Protein AF-A0A959CP28-F1 (afdb_monomer_lite)

Structure (mmCIF, N/CA/C/O backbone):
data_AF-A0A959CP28-F1
#
_entry.id   AF-A0A959CP28-F1
#
loop_
_atom_site.group_PDB
_atom_site.id
_atom_site.type_symbol
_atom_site.label_atom_id
_atom_site.label_alt_id
_atom_site.label_comp_id
_atom_site.label_asym_id
_atom_site.label_entity_id
_atom_site.label_seq_id
_atom_site.pdbx_PDB_ins_code
_atom_site.Cartn_x
_atom_site.Cartn_y
_atom_site.Cartn_z
_atom_site.occupancy
_atom_site.B_iso_or_equiv
_atom_site.auth_seq_id
_atom_site.auth_comp_id
_atom_site.auth_asym_id
_atom_site.auth_atom_id
_atom_site.pdbx_PDB_model_num
ATOM 1 N N . GLY A 1 1 ? 20.295 6.793 -8.607 1.00 75.06 1 GLY A N 1
ATOM 2 C CA . GLY A 1 1 ? 20.998 7.196 -9.847 1.00 75.06 1 GLY A CA 1
ATOM 3 C C . GLY A 1 1 ? 20.353 8.409 -10.518 1.00 75.06 1 GLY A C 1
ATOM 4 O O . GLY A 1 1 ? 19.320 8.889 -10.070 1.00 75.06 1 GLY A O 1
ATOM 5 N N . GLN A 1 2 ? 20.968 8.928 -11.586 1.00 82.19 2 GLN A N 1
ATOM 6 C CA . GLN A 1 2 ? 20.434 10.023 -12.414 1.00 82.19 2 GLN A CA 1
ATOM 7 C C . GLN A 1 2 ? 20.497 9.609 -13.886 1.00 82.19 2 GLN A C 1
ATOM 9 O O . GLN A 1 2 ? 21.514 9.071 -14.322 1.00 82.19 2 GLN A O 1
ATOM 14 N N . ALA A 1 3 ? 19.440 9.889 -14.648 1.00 78.12 3 ALA A N 1
ATOM 15 C CA . ALA A 1 3 ? 19.407 9.711 -16.094 1.00 78.12 3 ALA A CA 1
ATOM 16 C C . ALA A 1 3 ? 19.090 11.051 -16.768 1.00 78.12 3 ALA A C 1
ATOM 18 O O . ALA A 1 3 ? 18.055 11.660 -16.507 1.00 78.12 3 ALA A O 1
ATOM 19 N N . ILE A 1 4 ? 19.980 11.515 -17.645 1.00 76.12 4 ILE A N 1
ATOM 20 C CA . ILE A 1 4 ? 19.756 12.720 -18.452 1.00 76.12 4 ILE A CA 1
ATOM 21 C C . ILE A 1 4 ? 19.481 12.272 -19.880 1.00 76.12 4 ILE A C 1
ATOM 23 O O . ILE A 1 4 ? 20.353 11.705 -20.544 1.00 76.12 4 ILE A O 1
ATOM 27 N N . ARG A 1 5 ? 18.274 12.546 -20.369 1.00 72.88 5 ARG A N 1
ATOM 28 C CA . ARG A 1 5 ? 17.944 12.390 -21.781 1.00 72.88 5 ARG A CA 1
ATOM 29 C C . ARG A 1 5 ? 18.165 13.712 -22.476 1.00 72.88 5 ARG A C 1
ATOM 31 O O . ARG A 1 5 ? 17.326 14.595 -22.410 1.00 72.88 5 ARG A O 1
ATOM 38 N N . THR A 1 6 ? 19.313 13.840 -23.128 1.00 69.19 6 THR A N 1
ATOM 39 C CA . THR A 1 6 ? 19.653 15.025 -23.921 1.00 69.19 6 THR A CA 1
ATOM 40 C C . THR A 1 6 ? 18.805 15.098 -25.191 1.00 69.19 6 THR A C 1
ATOM 42 O O . THR A 1 6 ? 18.239 14.101 -25.641 1.00 69.19 6 THR A O 1
ATOM 45 N N . THR A 1 7 ? 18.793 16.255 -25.851 1.00 64.19 7 THR A N 1
ATOM 46 C CA . THR A 1 7 ? 18.125 16.444 -27.154 1.00 64.19 7 THR A CA 1
ATOM 47 C C . THR A 1 7 ? 18.612 15.460 -28.235 1.00 64.19 7 THR A C 1
ATOM 49 O O . THR A 1 7 ? 17.897 15.185 -29.193 1.00 64.19 7 THR A O 1
ATOM 52 N N . GLY A 1 8 ? 19.822 14.904 -28.092 1.00 60.59 8 GLY A N 1
ATOM 53 C CA . GLY A 1 8 ? 20.378 13.881 -28.988 1.00 60.59 8 GLY A CA 1
ATOM 54 C C . GLY A 1 8 ? 20.133 12.432 -28.547 1.00 60.59 8 GLY A C 1
ATOM 55 O O . GLY A 1 8 ? 20.639 11.517 -29.195 1.00 60.59 8 GLY A O 1
ATOM 56 N N . ALA A 1 9 ? 19.416 12.200 -27.443 1.00 61.84 9 ALA A N 1
ATOM 57 C CA . ALA A 1 9 ? 19.184 10.863 -26.912 1.00 61.84 9 ALA A CA 1
ATOM 58 C C . ALA A 1 9 ? 18.300 10.034 -27.854 1.00 61.84 9 ALA A C 1
ATOM 60 O O . ALA A 1 9 ? 17.140 10.369 -28.113 1.00 61.84 9 ALA A O 1
ATOM 61 N N . VAL A 1 10 ? 18.857 8.915 -28.315 1.00 57.25 10 VAL A N 1
ATOM 62 C CA . VAL A 1 10 ? 18.143 7.886 -29.078 1.00 57.25 10 VAL A CA 1
ATOM 63 C C . VAL A 1 10 ? 17.129 7.154 -28.192 1.00 57.25 10 VAL A C 1
ATOM 65 O O . VAL A 1 10 ? 17.209 7.200 -26.965 1.00 57.25 10 VAL A O 1
ATOM 68 N N . ILE A 1 11 ? 16.181 6.459 -28.815 1.00 57.84 11 ILE A N 1
ATOM 69 C CA . ILE A 1 11 ? 14.990 5.879 -28.167 1.00 57.84 11 ILE A CA 1
ATOM 70 C C . ILE A 1 11 ? 15.262 4.798 -27.100 1.00 57.84 11 ILE A C 1
ATOM 72 O O . ILE A 1 11 ? 14.329 4.388 -26.417 1.00 57.84 11 ILE A O 1
ATOM 76 N N . PHE A 1 12 ? 16.516 4.349 -26.961 1.00 61.62 12 PHE A N 1
ATOM 77 C CA . PHE A 1 12 ? 16.965 3.272 -26.068 1.00 61.62 12 PHE A CA 1
ATOM 78 C C . PHE A 1 12 ? 18.046 3.717 -25.061 1.00 61.62 12 PHE A C 1
ATOM 80 O O . PHE A 1 12 ? 18.790 2.891 -24.537 1.00 61.62 12 PHE A O 1
ATOM 87 N N . ALA A 1 13 ? 18.196 5.019 -24.800 1.00 66.88 13 ALA A N 1
ATOM 88 C CA . ALA A 1 13 ? 19.145 5.502 -23.794 1.00 66.88 13 ALA A CA 1
ATOM 89 C C . ALA A 1 13 ? 18.673 5.142 -22.369 1.00 66.88 13 ALA A C 1
ATOM 91 O O . ALA A 1 13 ? 17.607 5.586 -21.942 1.00 66.88 13 ALA A O 1
ATOM 92 N N . GLY A 1 14 ? 19.471 4.360 -21.635 1.00 75.38 14 GLY A N 1
ATOM 93 C CA . GLY A 1 14 ? 19.172 3.920 -20.268 1.00 75.38 14 GLY A CA 1
ATOM 94 C C . GLY A 1 14 ? 20.390 3.942 -19.351 1.00 75.38 14 GLY A C 1
ATOM 95 O O . GLY A 1 14 ? 21.505 4.244 -19.778 1.00 75.38 14 GLY A O 1
ATOM 96 N N . THR A 1 15 ? 20.173 3.647 -18.072 1.00 83.44 15 THR A N 1
ATOM 97 C CA . THR A 1 15 ? 21.229 3.510 -17.057 1.00 83.44 15 THR A CA 1
ATOM 98 C C . THR A 1 15 ? 21.218 2.097 -16.490 1.00 83.44 15 THR A C 1
ATOM 100 O O . THR A 1 15 ? 20.153 1.552 -16.222 1.00 83.44 15 THR A O 1
ATOM 103 N N . THR A 1 16 ? 22.402 1.515 -16.304 1.00 85.56 16 THR A N 1
ATOM 104 C CA . THR A 1 16 ? 22.574 0.129 -15.854 1.00 85.56 16 THR A CA 1
ATOM 105 C C . THR A 1 16 ? 23.131 0.070 -14.437 1.00 85.56 16 THR A C 1
ATOM 107 O O . THR A 1 16 ? 24.080 0.780 -14.100 1.00 85.56 16 THR A O 1
ATOM 110 N N . MET A 1 17 ? 22.584 -0.840 -13.640 1.00 83.50 17 MET A N 1
ATOM 111 C CA . MET A 1 17 ? 23.108 -1.285 -12.355 1.00 83.50 17 MET A CA 1
ATOM 112 C C . MET A 1 17 ? 23.634 -2.710 -12.451 1.00 83.50 17 MET A C 1
ATOM 114 O O . MET A 1 17 ? 23.065 -3.532 -13.169 1.00 83.50 17 MET A O 1
ATOM 118 N N . GLY A 1 18 ? 24.694 -3.009 -11.696 1.00 78.00 18 GLY A N 1
ATOM 119 C CA . GLY A 1 18 ? 25.309 -4.336 -11.739 1.00 78.00 18 GLY A CA 1
ATOM 120 C C . GLY A 1 18 ? 25.856 -4.638 -13.131 1.00 78.00 18 GLY A C 1
ATOM 121 O O . GLY A 1 18 ? 25.587 -5.694 -13.683 1.00 78.00 18 GLY A O 1
ATOM 122 N N . ALA A 1 19 ? 26.578 -3.689 -13.743 1.00 79.38 19 ALA A N 1
ATOM 123 C CA . ALA A 1 19 ? 27.112 -3.871 -15.095 1.00 79.38 19 ALA A CA 1
ATOM 124 C C . ALA A 1 19 ? 27.995 -5.129 -15.219 1.00 79.38 19 ALA A C 1
ATOM 126 O O . ALA A 1 19 ? 27.982 -5.766 -16.269 1.00 79.38 19 ALA A O 1
ATOM 127 N N . ASP A 1 20 ? 28.683 -5.489 -14.131 1.00 86.38 20 ASP A N 1
ATOM 128 C CA . ASP A 1 20 ? 29.492 -6.704 -13.978 1.00 86.38 20 ASP A CA 1
ATOM 129 C C . ASP A 1 20 ? 28.742 -7.851 -13.258 1.00 86.38 20 ASP A C 1
ATOM 131 O O . ASP A 1 20 ? 29.361 -8.833 -12.855 1.00 86.38 20 ASP A O 1
ATOM 135 N N . GLY A 1 21 ? 27.427 -7.715 -13.067 1.00 86.12 21 GLY A N 1
ATOM 136 C CA . GLY A 1 21 ? 26.589 -8.573 -12.229 1.00 86.12 21 GLY A CA 1
ATOM 137 C C . GLY A 1 21 ? 26.279 -7.963 -10.855 1.00 86.12 21 GLY A C 1
ATOM 138 O O . GLY A 1 21 ? 27.087 -7.243 -10.260 1.00 86.12 21 GLY A O 1
ATOM 139 N N . LEU A 1 22 ? 25.081 -8.235 -10.345 1.00 89.38 22 LEU A N 1
ATOM 140 C CA . LEU A 1 22 ? 24.669 -8.004 -8.965 1.00 89.38 22 LEU A CA 1
ATOM 141 C C . LEU A 1 22 ? 25.326 -9.045 -8.051 1.00 89.38 22 LEU A C 1
ATOM 143 O O . LEU A 1 22 ? 25.693 -10.137 -8.475 1.00 89.38 22 LEU A O 1
ATOM 147 N N . ALA A 1 23 ? 25.450 -8.721 -6.762 1.00 90.06 23 ALA A N 1
ATOM 148 C CA . ALA A 1 23 ? 26.043 -9.639 -5.787 1.00 90.06 23 ALA A CA 1
ATOM 149 C C . ALA A 1 23 ? 25.245 -10.948 -5.636 1.00 90.06 23 ALA A C 1
ATOM 151 O O . ALA A 1 23 ? 25.833 -11.996 -5.382 1.00 90.06 23 ALA A O 1
ATOM 152 N N . ASN A 1 24 ? 23.922 -10.872 -5.798 1.00 91.00 24 ASN A N 1
ATOM 153 C CA . ASN A 1 24 ? 23.017 -12.012 -5.840 1.00 91.00 24 ASN A CA 1
ATOM 154 C C . ASN A 1 24 ? 22.081 -11.859 -7.050 1.00 91.00 24 ASN A C 1
ATOM 156 O O . ASN A 1 24 ? 21.677 -10.727 -7.339 1.00 91.00 24 ASN A O 1
ATOM 160 N N . PRO A 1 25 ? 21.706 -12.961 -7.724 1.00 94.50 25 PRO A N 1
ATOM 161 C CA . PRO A 1 25 ? 20.642 -12.944 -8.718 1.00 94.50 25 PRO A CA 1
ATOM 162 C C . PRO A 1 25 ? 19.317 -12.455 -8.132 1.00 94.50 25 PRO A C 1
ATOM 164 O O . PRO A 1 25 ? 19.024 -12.682 -6.956 1.00 94.50 25 PRO A O 1
ATOM 167 N N . ILE A 1 26 ? 18.506 -11.828 -8.977 1.00 96.06 26 ILE A N 1
ATOM 168 C CA . ILE A 1 26 ? 17.139 -11.428 -8.655 1.00 96.06 26 ILE A CA 1
ATOM 169 C C . ILE A 1 26 ? 16.303 -12.711 -8.506 1.00 96.06 26 ILE A C 1
ATOM 171 O O . ILE A 1 26 ? 16.282 -13.521 -9.440 1.00 96.06 26 ILE A O 1
ATOM 175 N N . PRO A 1 27 ? 15.645 -12.944 -7.357 1.00 96.06 27 PRO A N 1
ATOM 176 C CA . PRO A 1 27 ? 15.064 -14.243 -7.025 1.00 96.06 27 PRO A CA 1
ATOM 177 C C . PRO A 1 27 ? 13.649 -14.426 -7.602 1.00 96.06 27 PRO A C 1
ATOM 179 O O . PRO A 1 27 ? 12.722 -14.764 -6.876 1.00 96.06 27 PRO A O 1
ATOM 182 N N . PHE A 1 28 ? 13.482 -14.220 -8.911 1.00 96.81 28 PHE A N 1
ATOM 183 C CA . PHE A 1 28 ? 12.197 -14.410 -9.587 1.00 96.81 28 PHE A CA 1
ATOM 184 C C . PHE A 1 28 ? 11.657 -15.839 -9.439 1.00 96.81 28 PHE A C 1
ATOM 186 O O . PHE A 1 28 ? 12.374 -16.813 -9.690 1.00 96.81 28 PHE A O 1
ATOM 193 N N . ALA A 1 29 ? 10.369 -15.955 -9.117 1.00 95.06 29 ALA A N 1
ATOM 194 C CA . ALA A 1 29 ? 9.646 -17.219 -9.015 1.00 95.06 29 ALA A CA 1
ATOM 195 C C . ALA A 1 29 ? 8.188 -17.067 -9.486 1.00 95.06 29 ALA A C 1
ATOM 197 O O . ALA A 1 29 ? 7.737 -15.970 -9.807 1.00 95.06 29 ALA A O 1
ATOM 198 N N . ASP A 1 30 ? 7.452 -18.179 -9.542 1.00 91.81 30 ASP A N 1
ATOM 199 C CA . ASP A 1 30 ? 6.012 -18.152 -9.819 1.00 91.81 30 ASP A CA 1
ATOM 200 C C . ASP A 1 30 ? 5.285 -17.366 -8.715 1.00 91.81 30 ASP A C 1
ATOM 202 O O . ASP A 1 30 ? 5.452 -17.675 -7.538 1.00 91.81 30 ASP A O 1
ATOM 206 N N . GLY A 1 31 ? 4.535 -16.327 -9.089 1.00 85.88 31 GLY A N 1
ATOM 207 C CA . GLY A 1 31 ? 3.939 -15.355 -8.158 1.00 85.88 31 GLY A CA 1
ATOM 208 C C . GLY A 1 31 ? 4.863 -14.196 -7.751 1.00 85.88 31 GLY A C 1
ATOM 209 O O . GLY A 1 31 ? 4.382 -13.082 -7.571 1.00 85.88 31 GLY A O 1
ATOM 210 N N . ASP A 1 32 ? 6.182 -14.400 -7.735 1.00 91.44 32 ASP A N 1
ATOM 211 C CA . ASP A 1 32 ? 7.174 -13.402 -7.311 1.00 91.44 32 ASP A CA 1
ATOM 212 C C . ASP A 1 32 ? 7.931 -12.828 -8.518 1.00 91.44 32 ASP A C 1
ATOM 214 O O . ASP A 1 32 ? 9.103 -13.131 -8.769 1.00 91.44 32 ASP A O 1
ATOM 218 N N . THR A 1 33 ? 7.231 -12.016 -9.315 1.00 95.94 33 THR A N 1
ATOM 219 C CA . THR A 1 33 ? 7.753 -11.445 -10.576 1.00 95.94 33 THR A CA 1
ATOM 220 C C . THR A 1 33 ? 7.875 -9.928 -10.581 1.00 95.94 33 THR A C 1
ATOM 222 O O . THR A 1 33 ? 8.215 -9.335 -11.605 1.00 95.94 33 THR A O 1
ATOM 225 N N . LYS A 1 34 ? 7.629 -9.291 -9.437 1.00 95.75 34 LYS A N 1
ATOM 226 C CA . LYS A 1 34 ? 7.562 -7.838 -9.318 1.00 95.75 34 LYS A CA 1
ATOM 227 C C . LYS A 1 34 ? 8.855 -7.247 -8.770 1.00 95.75 34 LYS A C 1
ATOM 229 O O . LYS A 1 34 ? 9.571 -7.868 -7.985 1.00 95.75 34 LYS A O 1
ATOM 234 N N . MET A 1 35 ? 9.156 -6.040 -9.218 1.00 96.06 35 MET A N 1
ATOM 235 C CA . MET A 1 35 ? 10.199 -5.184 -8.666 1.00 96.06 35 MET A CA 1
ATOM 236 C C . MET A 1 35 ? 9.662 -3.767 -8.551 1.00 96.06 35 MET A C 1
ATOM 238 O O . MET A 1 35 ? 8.840 -3.352 -9.367 1.00 96.06 35 MET A O 1
ATOM 242 N N . THR A 1 36 ? 10.181 -2.993 -7.610 1.00 95.19 36 THR A N 1
ATOM 243 C CA . THR A 1 36 ? 9.830 -1.582 -7.479 1.00 95.19 36 THR A CA 1
ATOM 244 C C . THR A 1 36 ? 11.041 -0.697 -7.727 1.00 95.19 36 THR A C 1
ATOM 246 O O . THR A 1 36 ? 12.190 -1.089 -7.511 1.00 95.19 36 THR A O 1
ATOM 249 N N . VAL A 1 37 ? 10.792 0.501 -8.255 1.00 95.19 37 VAL A N 1
ATOM 250 C CA . VAL A 1 37 ? 11.806 1.550 -8.379 1.00 95.19 37 VAL A CA 1
ATOM 251 C C . VAL A 1 37 ? 11.183 2.873 -7.985 1.00 95.19 37 VAL A C 1
ATOM 253 O O . VAL A 1 37 ? 10.167 3.288 -8.552 1.00 95.19 37 VAL A O 1
ATOM 256 N N . ARG A 1 38 ? 11.811 3.586 -7.054 1.00 93.81 38 ARG A N 1
ATOM 257 C CA . ARG A 1 38 ? 11.427 4.960 -6.753 1.00 93.81 38 ARG A CA 1
ATOM 258 C C . ARG A 1 38 ? 11.962 5.881 -7.841 1.00 93.81 38 ARG A C 1
ATOM 260 O O . ARG A 1 38 ? 13.160 5.903 -8.099 1.00 93.81 38 ARG A O 1
ATOM 267 N N . VAL A 1 39 ? 11.101 6.657 -8.486 1.00 95.25 39 VAL A N 1
ATOM 268 C CA . VAL A 1 39 ? 11.457 7.543 -9.599 1.00 95.25 39 VAL A CA 1
ATOM 269 C C . VAL A 1 39 ? 10.974 8.966 -9.362 1.00 95.25 39 VAL A C 1
ATOM 271 O O . VAL A 1 39 ? 9.979 9.206 -8.686 1.00 95.25 39 VAL A O 1
ATOM 274 N N . TRP A 1 40 ? 11.683 9.922 -9.948 1.00 95.06 40 TRP A N 1
ATOM 275 C CA . TRP A 1 40 ? 11.245 11.303 -10.095 1.00 95.06 40 TRP A CA 1
ATOM 276 C C . TRP A 1 40 ? 11.299 11.664 -11.573 1.00 95.06 40 TRP A C 1
ATOM 278 O O . TRP A 1 40 ? 12.340 11.487 -12.222 1.00 95.06 40 TRP A O 1
ATOM 288 N N . ALA A 1 41 ? 10.200 12.206 -12.090 1.00 93.88 41 ALA A N 1
ATOM 289 C CA . ALA A 1 41 ? 10.079 12.639 -13.474 1.00 93.88 41 ALA A CA 1
ATOM 290 C C . ALA A 1 41 ? 9.530 14.074 -13.568 1.00 93.88 41 ALA A C 1
ATOM 292 O O . ALA A 1 41 ? 8.748 14.498 -12.714 1.00 93.88 41 ALA A O 1
ATOM 293 N N . PRO A 1 42 ? 9.922 14.838 -14.605 1.00 92.38 42 PRO A N 1
ATOM 294 C CA . PRO A 1 42 ? 9.410 16.189 -14.814 1.00 92.38 42 PRO A CA 1
ATOM 295 C C . PRO A 1 42 ? 7.917 16.201 -15.162 1.00 92.38 42 PRO A C 1
ATOM 297 O O . PRO A 1 42 ? 7.220 17.141 -14.795 1.00 92.38 42 PRO A O 1
ATOM 300 N N . ASP A 1 43 ? 7.428 15.144 -15.814 1.00 91.69 43 ASP A N 1
ATOM 301 C CA . ASP A 1 43 ? 6.053 15.007 -16.283 1.00 91.69 43 ASP A CA 1
ATOM 302 C C . ASP A 1 43 ? 5.456 13.661 -15.835 1.00 91.69 43 ASP A C 1
ATOM 304 O O . ASP A 1 43 ? 6.170 12.667 -15.664 1.00 91.69 43 ASP A O 1
ATOM 308 N N . ALA A 1 44 ? 4.131 13.633 -15.697 1.00 92.56 44 ALA A N 1
ATOM 309 C CA . ALA A 1 44 ? 3.355 12.399 -15.624 1.00 92.56 44 ALA A CA 1
ATOM 310 C C . ALA A 1 44 ? 3.161 11.814 -17.035 1.00 92.56 44 ALA A C 1
ATOM 312 O O . ALA A 1 44 ? 3.297 12.519 -18.039 1.00 92.56 44 ALA A O 1
ATOM 313 N N . GLY A 1 45 ? 2.795 10.539 -17.126 1.00 92.06 45 GLY A N 1
ATOM 314 C CA . GLY A 1 45 ? 2.570 9.851 -18.396 1.00 92.06 45 GLY A CA 1
ATOM 315 C C . GLY A 1 45 ? 3.856 9.424 -19.108 1.00 92.06 45 GLY A C 1
ATOM 316 O O . GLY A 1 45 ? 3.816 9.125 -20.300 1.00 92.06 45 GLY A O 1
ATOM 317 N N . ILE A 1 46 ? 4.999 9.413 -18.416 1.00 90.88 46 ILE A N 1
ATOM 318 C CA . ILE A 1 46 ? 6.282 8.998 -18.985 1.00 90.88 46 ILE A CA 1
ATOM 319 C C . ILE A 1 46 ? 6.403 7.475 -18.889 1.00 90.88 46 ILE A C 1
ATOM 321 O O . ILE A 1 46 ? 6.429 6.953 -17.773 1.00 90.88 46 ILE A O 1
ATOM 325 N N . PRO A 1 47 ? 6.537 6.751 -20.016 1.00 92.94 47 PRO A N 1
ATOM 326 C CA . PRO A 1 47 ? 6.814 5.325 -19.976 1.00 92.94 47 PRO A CA 1
ATOM 327 C C . PRO A 1 47 ? 8.240 5.102 -19.474 1.00 92.94 47 PRO A C 1
ATOM 329 O O . PRO A 1 47 ? 9.210 5.637 -20.021 1.00 92.94 47 PRO A O 1
ATOM 332 N N . VAL A 1 48 ? 8.376 4.307 -18.426 1.00 94.25 48 VAL A N 1
ATOM 333 C CA . VAL A 1 48 ? 9.643 3.875 -17.849 1.00 94.25 48 VAL A CA 1
ATOM 334 C C . VAL A 1 48 ? 9.745 2.383 -18.081 1.00 94.25 48 VAL A C 1
ATOM 336 O O . VAL A 1 48 ? 8.863 1.628 -17.695 1.00 94.25 48 VAL A O 1
ATOM 339 N N . ARG A 1 49 ? 10.822 1.949 -18.725 1.00 94.94 49 ARG A N 1
ATOM 340 C CA . ARG A 1 49 ? 11.080 0.537 -18.983 1.00 94.94 49 ARG A CA 1
ATOM 341 C C . ARG A 1 49 ? 12.139 0.017 -18.035 1.00 94.94 49 ARG A C 1
ATOM 343 O O . ARG A 1 49 ? 13.198 0.638 -17.904 1.00 94.94 49 ARG A O 1
ATOM 350 N N . LEU A 1 50 ? 11.880 -1.141 -17.444 1.00 96.00 50 LEU A N 1
ATOM 351 C CA . LEU A 1 50 ? 12.846 -1.873 -16.643 1.00 96.00 50 LEU A CA 1
ATOM 352 C C . LEU A 1 50 ? 13.219 -3.164 -17.365 1.00 96.00 50 LEU A C 1
ATOM 354 O O . LEU A 1 50 ? 12.365 -3.952 -17.768 1.00 96.00 50 LEU A O 1
ATOM 358 N N . LYS A 1 51 ? 14.520 -3.361 -17.546 1.00 95.62 51 LYS A N 1
ATOM 359 C CA . LYS A 1 51 ? 15.109 -4.557 -18.133 1.00 95.62 51 LYS A CA 1
ATOM 360 C C . LYS A 1 51 ? 15.899 -5.293 -17.070 1.00 95.62 51 LYS A C 1
ATOM 362 O O . LYS A 1 51 ? 16.735 -4.679 -16.405 1.00 95.62 51 LYS A O 1
ATOM 367 N N . VAL A 1 52 ? 15.718 -6.604 -17.006 1.00 96.56 52 VAL A N 1
ATOM 368 C CA . VAL A 1 52 ? 16.605 -7.515 -16.278 1.00 96.56 52 VAL A CA 1
ATOM 369 C C . VAL A 1 52 ? 17.282 -8.454 -17.267 1.00 96.56 52 VAL A C 1
ATOM 371 O O . VAL A 1 52 ? 16.674 -8.895 -18.245 1.00 96.56 52 VAL A O 1
ATOM 374 N N . GLU A 1 53 ? 18.563 -8.724 -17.060 1.00 96.12 53 GLU A N 1
ATOM 375 C CA . GLU A 1 53 ? 19.373 -9.553 -17.951 1.00 96.12 53 GLU A CA 1
ATOM 376 C C . GLU A 1 53 ? 20.430 -10.354 -17.184 1.00 96.12 53 GLU A C 1
ATOM 378 O O . GLU A 1 53 ? 20.754 -10.038 -16.039 1.00 96.12 53 GLU A O 1
ATOM 383 N N . ASP A 1 54 ? 20.959 -11.392 -17.828 1.00 96.38 54 ASP A N 1
ATOM 384 C CA . ASP A 1 54 ? 22.169 -12.081 -17.377 1.00 96.38 54 ASP A CA 1
ATOM 385 C C . ASP A 1 54 ? 23.392 -11.232 -17.764 1.00 96.38 54 ASP A C 1
ATOM 387 O O . ASP A 1 54 ? 23.592 -10.887 -18.937 1.00 96.38 54 ASP A O 1
ATOM 391 N N . ALA A 1 55 ? 24.230 -10.884 -16.791 1.00 94.88 55 ALA A N 1
ATOM 392 C CA . ALA A 1 55 ? 25.413 -10.051 -16.983 1.00 94.88 55 ALA A CA 1
ATOM 393 C C . ALA A 1 55 ? 26.446 -10.684 -17.932 1.00 94.88 55 ALA A C 1
ATOM 395 O O . ALA A 1 55 ? 27.212 -9.975 -18.590 1.00 94.88 55 ALA A O 1
ATOM 396 N N . THR A 1 56 ? 26.458 -12.013 -18.034 1.00 94.94 56 THR A N 1
ATOM 397 C CA . THR A 1 56 ? 27.379 -12.794 -18.868 1.00 94.94 56 THR A CA 1
ATOM 398 C C . THR A 1 56 ? 26.772 -13.214 -20.207 1.00 94.94 56 THR A C 1
ATOM 400 O O . THR A 1 56 ? 27.512 -13.519 -21.148 1.00 94.94 56 THR A O 1
ATOM 403 N N . ASN A 1 57 ? 25.443 -13.194 -20.330 1.00 94.12 57 ASN A N 1
ATOM 404 C CA . ASN A 1 57 ? 24.714 -13.564 -21.536 1.00 94.12 57 ASN A CA 1
ATOM 405 C C . ASN A 1 57 ? 23.570 -12.580 -21.852 1.00 94.12 57 ASN A C 1
ATOM 407 O O . ASN A 1 57 ? 22.417 -12.837 -21.510 1.00 94.12 57 ASN A O 1
ATOM 411 N N . PRO A 1 58 ? 23.837 -11.521 -22.639 1.00 87.88 58 PRO A N 1
ATOM 412 C CA . PRO A 1 58 ? 22.824 -10.529 -23.016 1.00 87.88 58 PRO A CA 1
ATOM 413 C C . PRO A 1 58 ? 21.633 -11.077 -23.823 1.00 87.88 58 PRO A C 1
ATOM 415 O O . PRO A 1 58 ? 20.672 -10.349 -24.061 1.00 87.88 58 PRO A O 1
ATOM 418 N N . GLY A 1 59 ? 21.697 -12.331 -24.296 1.00 93.00 59 GLY A N 1
ATOM 419 C CA . GLY A 1 59 ? 20.568 -13.014 -24.932 1.00 93.00 59 GLY A CA 1
ATOM 420 C C . GLY A 1 59 ? 19.500 -13.487 -23.941 1.00 93.00 59 GLY A C 1
ATOM 421 O O . GLY A 1 59 ? 18.389 -13.807 -24.357 1.00 93.00 59 GLY A O 1
ATOM 422 N N . ILE A 1 60 ? 19.821 -13.523 -22.646 1.00 95.75 60 ILE A N 1
ATOM 423 C CA . ILE A 1 60 ? 18.882 -13.781 -21.557 1.00 95.75 60 ILE A CA 1
ATOM 424 C C . ILE A 1 60 ? 18.454 -12.427 -21.003 1.00 95.75 60 ILE A C 1
ATOM 426 O O . ILE A 1 60 ? 19.215 -11.759 -20.306 1.00 95.75 60 ILE A O 1
ATOM 430 N N . SER A 1 61 ? 17.239 -12.006 -21.343 1.00 96.00 61 SER A N 1
ATOM 431 C CA . SER A 1 61 ? 16.639 -10.800 -20.780 1.00 96.00 61 SER A CA 1
ATOM 432 C C . SER A 1 61 ? 15.122 -10.820 -20.877 1.00 96.00 61 SER A C 1
ATOM 434 O O . SER A 1 61 ? 14.567 -11.509 -21.733 1.00 96.00 61 SER A O 1
ATOM 436 N N . VAL A 1 62 ? 14.482 -10.046 -20.009 1.00 96.94 62 VAL A N 1
ATOM 437 C CA . VAL A 1 62 ? 13.057 -9.714 -20.071 1.00 96.94 62 VAL A CA 1
ATOM 438 C C . VAL A 1 62 ? 12.898 -8.228 -19.740 1.00 96.94 62 VAL A C 1
ATOM 440 O O . VAL A 1 62 ? 13.680 -7.660 -18.969 1.00 96.94 62 VAL A O 1
ATOM 443 N N . GLU A 1 63 ? 11.934 -7.580 -20.386 1.00 95.94 63 GLU A N 1
ATOM 444 C CA . GLU A 1 63 ? 11.625 -6.163 -20.198 1.00 95.94 63 GLU A CA 1
ATOM 445 C C . GLU A 1 63 ? 10.158 -6.018 -19.809 1.00 95.94 63 GLU A C 1
ATOM 447 O O . GLU A 1 63 ? 9.298 -6.653 -20.412 1.00 95.94 63 GLU A O 1
ATOM 452 N N . THR A 1 64 ? 9.871 -5.144 -18.855 1.00 96.19 64 THR A N 1
ATOM 453 C CA . THR A 1 64 ? 8.513 -4.708 -18.507 1.00 96.19 64 THR A CA 1
ATOM 454 C C . THR A 1 64 ? 8.480 -3.182 -18.417 1.00 96.19 64 THR A C 1
ATOM 456 O O . THR A 1 64 ? 9.526 -2.520 -18.431 1.00 96.19 64 THR A O 1
ATOM 459 N N . GLU A 1 65 ? 7.293 -2.593 -18.398 1.00 95.38 65 GLU A N 1
ATOM 460 C CA . GLU A 1 65 ? 7.104 -1.148 -18.494 1.00 95.38 65 GLU A CA 1
ATOM 461 C C . GLU A 1 65 ? 6.034 -0.665 -17.515 1.00 95.38 65 GLU A C 1
ATOM 463 O O . GLU A 1 65 ? 4.985 -1.286 -17.366 1.00 95.38 65 GLU A O 1
ATOM 468 N N . ALA A 1 66 ? 6.303 0.471 -16.878 1.00 95.19 66 ALA A N 1
ATOM 469 C CA . ALA A 1 66 ? 5.379 1.188 -16.012 1.00 95.19 66 ALA A CA 1
ATOM 470 C C . ALA A 1 66 ? 5.339 2.660 -16.432 1.00 95.19 66 ALA A C 1
ATOM 472 O O . ALA A 1 66 ? 6.284 3.169 -17.033 1.00 95.19 66 ALA A O 1
ATOM 473 N N . THR A 1 67 ? 4.248 3.364 -16.138 1.00 95.06 67 THR A N 1
ATOM 474 C CA . THR A 1 67 ? 4.078 4.770 -16.535 1.00 95.06 67 THR A CA 1
ATOM 475 C C . THR A 1 67 ? 4.055 5.663 -15.305 1.00 95.06 67 THR A C 1
ATOM 477 O O . THR A 1 67 ? 3.354 5.348 -14.349 1.00 95.06 67 THR A O 1
ATOM 480 N N . THR A 1 68 ? 4.783 6.783 -15.337 1.00 94.75 68 THR A N 1
ATOM 481 C CA . THR A 1 68 ? 4.713 7.782 -14.258 1.00 94.75 68 THR A CA 1
ATOM 482 C C . THR A 1 68 ? 3.303 8.341 -14.131 1.00 94.75 68 THR A C 1
ATOM 484 O O . THR A 1 68 ? 2.640 8.627 -15.131 1.00 94.75 68 THR A O 1
ATOM 487 N N . THR A 1 69 ? 2.836 8.529 -12.906 1.00 93.75 69 THR A N 1
ATOM 488 C CA . THR A 1 69 ? 1.502 9.068 -12.615 1.00 93.75 69 THR A CA 1
ATOM 489 C C . THR A 1 69 ? 1.563 10.501 -12.104 1.00 93.75 69 THR A C 1
ATOM 491 O O . THR A 1 69 ? 0.593 11.248 -12.251 1.00 93.75 69 THR A O 1
ATOM 494 N N . VAL A 1 70 ? 2.718 10.930 -11.583 1.00 91.75 70 VAL A N 1
ATOM 495 C CA . VAL A 1 70 ? 2.908 12.272 -11.025 1.00 91.75 70 VAL A CA 1
ATOM 496 C C . VAL A 1 70 ? 4.008 13.041 -11.753 1.00 91.75 70 VAL A C 1
ATOM 498 O O . VAL A 1 70 ? 4.988 12.490 -12.245 1.00 91.75 70 VAL A O 1
ATOM 501 N N . ALA A 1 71 ? 3.836 14.360 -11.825 1.00 94.38 71 ALA A N 1
ATOM 502 C CA . ALA A 1 71 ? 4.814 15.281 -12.394 1.00 94.38 71 ALA A CA 1
ATOM 503 C C . ALA A 1 71 ? 5.552 16.018 -11.274 1.00 94.38 71 ALA A C 1
ATOM 505 O O . ALA A 1 71 ? 4.936 16.442 -10.294 1.00 94.38 71 ALA A O 1
ATOM 506 N N . MET A 1 72 ? 6.859 16.233 -11.439 1.00 92.56 72 MET A N 1
ATOM 507 C CA . MET A 1 72 ? 7.708 16.996 -10.515 1.00 92.56 72 MET A CA 1
ATOM 508 C C . MET A 1 72 ? 7.732 16.459 -9.072 1.00 92.56 72 MET A C 1
ATOM 510 O O . MET A 1 72 ? 8.127 17.177 -8.148 1.00 92.56 72 MET A O 1
ATOM 514 N N . ALA A 1 73 ? 7.373 15.194 -8.868 1.00 93.19 73 ALA A N 1
ATOM 515 C CA . ALA A 1 73 ? 7.335 14.534 -7.570 1.00 93.19 73 ALA A CA 1
ATOM 516 C C . ALA A 1 73 ? 7.974 13.143 -7.643 1.00 93.19 73 ALA A C 1
ATOM 518 O O . ALA A 1 73 ? 8.162 12.584 -8.722 1.00 93.19 73 ALA A O 1
ATOM 519 N N . TRP A 1 74 ? 8.361 12.625 -6.478 1.00 93.44 74 TRP A N 1
ATOM 520 C CA . TRP A 1 74 ? 8.802 11.241 -6.355 1.00 93.44 74 TRP A CA 1
ATOM 521 C C . TRP A 1 74 ? 7.584 10.325 -6.272 1.00 93.44 74 TRP A C 1
ATOM 523 O O . TRP A 1 74 ? 6.673 10.604 -5.496 1.00 93.44 74 TRP A O 1
ATOM 533 N N . GLU A 1 75 ? 7.621 9.213 -6.991 1.00 92.50 75 GLU A N 1
ATOM 534 C CA . GLU A 1 75 ? 6.685 8.093 -6.868 1.00 92.50 75 GLU A CA 1
ATOM 535 C C . GLU A 1 75 ? 7.452 6.769 -6.883 1.00 92.50 75 GLU A C 1
ATOM 537 O O . GLU A 1 75 ? 8.620 6.731 -7.271 1.00 92.50 75 GLU A O 1
ATOM 542 N N . THR A 1 76 ? 6.817 5.682 -6.456 1.00 92.06 76 THR A N 1
ATOM 543 C CA . T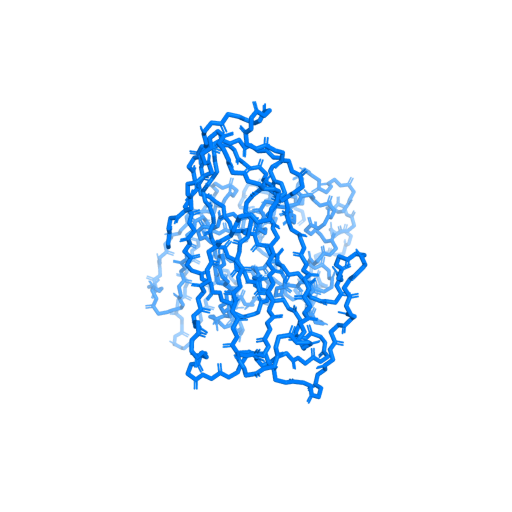HR A 1 76 ? 7.359 4.335 -6.652 1.00 92.06 76 THR A CA 1
ATOM 544 C C . THR A 1 76 ? 6.584 3.658 -7.768 1.00 92.06 76 THR A C 1
ATOM 546 O O . THR A 1 76 ? 5.369 3.534 -7.672 1.00 92.06 76 THR A O 1
ATOM 549 N N . LEU A 1 77 ? 7.289 3.225 -8.812 1.00 94.31 77 LEU A N 1
ATOM 550 C CA . LEU A 1 77 ? 6.715 2.421 -9.885 1.00 94.31 77 LEU A CA 1
ATOM 551 C C . LEU A 1 77 ? 6.930 0.941 -9.595 1.00 94.31 77 LEU A C 1
ATOM 553 O O . LEU A 1 77 ? 8.025 0.545 -9.192 1.00 94.31 77 LEU A O 1
ATOM 557 N N . GLU A 1 78 ? 5.901 0.142 -9.850 1.00 94.88 78 GLU A N 1
ATOM 558 C CA . GLU A 1 78 ? 5.960 -1.316 -9.823 1.00 94.88 78 GLU A CA 1
ATOM 559 C C . GLU A 1 78 ? 6.119 -1.866 -11.245 1.00 94.88 78 GLU A C 1
ATOM 561 O O . GLU A 1 78 ? 5.455 -1.430 -12.184 1.00 94.88 78 GLU A O 1
ATOM 566 N N . PHE A 1 79 ? 7.022 -2.828 -11.392 1.00 96.25 79 PHE A N 1
ATOM 567 C CA . PHE A 1 79 ? 7.396 -3.476 -12.638 1.00 96.25 79 PHE A CA 1
ATOM 568 C C . PHE A 1 79 ? 7.120 -4.969 -12.520 1.00 96.25 79 PHE A C 1
ATOM 570 O O . PHE A 1 79 ? 7.839 -5.677 -11.817 1.00 96.25 79 PHE A O 1
ATOM 577 N N . ASP A 1 80 ? 6.096 -5.447 -13.222 1.00 96.19 80 ASP A N 1
ATOM 578 C CA . ASP A 1 80 ? 5.716 -6.858 -13.243 1.00 96.19 80 ASP A CA 1
ATOM 579 C C . ASP A 1 80 ? 6.317 -7.557 -14.471 1.00 96.19 80 ASP A C 1
ATOM 581 O O . ASP A 1 80 ? 5.918 -7.306 -15.613 1.00 96.19 80 ASP A O 1
ATOM 585 N N . PHE A 1 81 ? 7.299 -8.431 -14.248 1.00 96.50 81 PHE A N 1
ATOM 586 C CA . PHE A 1 81 ? 7.998 -9.154 -15.311 1.00 96.50 81 PHE A CA 1
ATOM 587 C C . PHE A 1 81 ? 7.213 -10.346 -15.876 1.00 96.50 81 PHE A C 1
ATOM 589 O O . PHE A 1 81 ? 7.663 -10.941 -16.858 1.00 96.50 81 PHE A O 1
ATOM 596 N N . SER A 1 82 ? 6.049 -10.683 -15.311 1.00 95.19 82 SER A N 1
ATOM 597 C CA . SER A 1 82 ? 5.081 -11.575 -15.963 1.00 95.19 82 SER A CA 1
ATOM 598 C C . SER A 1 82 ? 4.276 -10.877 -17.069 1.00 95.19 82 SER A C 1
ATOM 600 O O . SER A 1 82 ? 3.677 -11.549 -17.905 1.00 95.19 82 SER A O 1
ATOM 602 N N . ASN A 1 83 ? 4.308 -9.538 -17.104 1.00 94.50 83 ASN A N 1
ATOM 603 C CA . ASN A 1 83 ? 3.696 -8.697 -18.131 1.00 94.50 83 ASN A CA 1
ATOM 604 C C . ASN A 1 83 ? 4.772 -8.128 -19.067 1.00 94.50 83 ASN A C 1
ATOM 606 O O . ASN A 1 83 ? 5.012 -6.917 -19.098 1.00 94.50 83 ASN A O 1
ATOM 610 N N . GLU A 1 84 ? 5.471 -8.989 -19.811 1.00 94.31 84 GLU A N 1
ATOM 611 C CA . GLU A 1 84 ? 6.588 -8.537 -20.634 1.00 94.31 84 GLU A CA 1
ATOM 612 C C . GLU A 1 84 ? 6.160 -7.596 -21.769 1.00 94.31 84 GLU A C 1
ATOM 614 O O . GLU A 1 84 ? 5.102 -7.730 -22.395 1.00 94.31 84 GLU A O 1
ATOM 619 N N . VAL A 1 85 ? 7.041 -6.657 -22.111 1.00 91.81 85 VAL A N 1
ATOM 620 C CA . VAL A 1 85 ? 6.860 -5.839 -23.305 1.00 91.81 85 VAL A CA 1
ATOM 621 C C . VAL A 1 85 ? 6.943 -6.731 -24.543 1.00 91.81 85 VAL A C 1
ATOM 623 O O . VAL A 1 85 ? 7.911 -7.474 -24.748 1.00 91.81 85 VAL A O 1
ATOM 626 N N . MET A 1 86 ? 5.955 -6.575 -25.429 1.00 88.44 86 MET A N 1
ATOM 627 C CA . MET A 1 86 ? 5.895 -7.261 -26.717 1.00 88.44 86 MET A CA 1
ATOM 628 C C . MET A 1 86 ? 7.219 -7.148 -27.489 1.00 88.44 86 MET A C 1
ATOM 630 O O . MET A 1 86 ? 7.711 -6.054 -27.768 1.00 88.44 86 MET A O 1
ATOM 634 N N . GLY A 1 87 ? 7.754 -8.298 -27.901 1.00 84.75 87 GLY A N 1
ATOM 635 C CA . GLY A 1 87 ? 9.022 -8.393 -28.628 1.00 84.75 87 GLY A CA 1
ATOM 636 C C . GLY A 1 87 ? 10.213 -8.802 -27.761 1.00 84.75 87 GLY A C 1
ATOM 637 O O . GLY A 1 87 ? 11.288 -9.039 -28.312 1.00 84.75 87 GLY A O 1
ATOM 638 N N . THR A 1 88 ? 10.022 -8.947 -26.449 1.00 87.88 88 THR A N 1
ATOM 639 C CA . THR A 1 88 ? 10.982 -9.603 -25.551 1.00 87.88 88 THR A CA 1
ATOM 640 C C . THR A 1 88 ? 10.534 -11.023 -25.208 1.00 87.88 88 THR A C 1
ATOM 642 O O . THR A 1 88 ? 9.410 -11.420 -25.518 1.00 87.88 88 THR A O 1
ATOM 645 N N . ALA A 1 89 ? 11.446 -11.839 -24.677 1.00 90.88 89 ALA A N 1
ATOM 646 C CA . ALA A 1 89 ? 11.092 -13.177 -24.218 1.00 90.88 89 ALA A CA 1
ATOM 647 C C . ALA A 1 89 ? 10.346 -13.077 -22.882 1.00 90.88 89 ALA A C 1
ATOM 649 O O . ALA A 1 89 ? 10.763 -12.309 -22.018 1.00 90.88 89 ALA A O 1
ATOM 650 N N . ALA A 1 90 ? 9.304 -13.893 -22.705 1.00 94.94 90 ALA A N 1
ATOM 651 C CA . ALA A 1 90 ? 8.654 -14.057 -21.411 1.00 94.94 90 ALA A CA 1
ATOM 652 C C . ALA A 1 90 ? 9.673 -14.473 -20.338 1.00 94.94 90 ALA A C 1
ATOM 654 O O . ALA A 1 90 ? 10.662 -15.165 -20.631 1.00 94.94 90 ALA A O 1
ATOM 655 N N . ILE A 1 91 ? 9.419 -14.066 -19.094 1.00 96.38 91 ILE A N 1
ATOM 656 C CA . ILE A 1 91 ? 10.270 -14.422 -17.961 1.00 96.38 91 ILE A CA 1
ATOM 657 C C . ILE A 1 91 ? 10.403 -15.947 -17.837 1.00 96.38 91 ILE A C 1
ATOM 659 O O . ILE A 1 91 ? 9.449 -16.705 -18.017 1.00 96.38 91 ILE A O 1
ATOM 663 N N . ASN A 1 92 ? 11.617 -16.415 -17.552 1.00 96.69 92 ASN A N 1
ATOM 664 C CA . ASN A 1 92 ? 11.900 -17.833 -17.371 1.00 96.69 92 ASN A CA 1
ATOM 665 C C . ASN A 1 92 ? 12.683 -18.031 -16.076 1.00 96.69 92 ASN A C 1
ATOM 667 O O . ASN A 1 92 ? 13.860 -17.692 -16.001 1.00 96.69 92 ASN A O 1
ATOM 671 N N . PHE A 1 93 ? 12.039 -18.645 -15.087 1.00 96.50 93 PHE A N 1
ATOM 672 C CA . PHE A 1 93 ? 12.587 -18.852 -13.743 1.00 96.50 93 PHE A CA 1
ATOM 673 C C . PHE A 1 93 ? 13.788 -19.814 -13.687 1.00 96.50 93 PHE A C 1
ATOM 675 O O . PHE A 1 93 ? 14.419 -19.952 -12.645 1.00 96.50 93 PHE A O 1
ATOM 682 N N . ALA A 1 94 ? 14.123 -20.491 -14.791 1.00 96.31 94 ALA A N 1
ATOM 683 C CA . ALA A 1 94 ? 15.353 -21.276 -14.901 1.00 96.31 94 ALA A CA 1
ATOM 684 C C . ALA A 1 94 ? 16.577 -20.436 -15.312 1.00 96.31 94 ALA A C 1
ATOM 686 O O . ALA A 1 94 ? 17.701 -20.939 -15.261 1.00 96.31 94 ALA A O 1
ATOM 687 N N . ASN A 1 95 ? 16.371 -19.196 -15.762 1.00 96.94 95 ASN A N 1
ATOM 688 C CA . ASN A 1 95 ? 17.443 -18.283 -16.139 1.00 96.94 95 ASN A CA 1
ATOM 689 C C . ASN A 1 95 ? 17.967 -17.504 -14.927 1.00 96.94 95 ASN A C 1
ATOM 691 O O . ASN A 1 95 ? 17.250 -17.267 -13.958 1.00 96.94 95 ASN A O 1
ATOM 695 N N . THR A 1 96 ? 19.211 -17.042 -15.034 1.00 96.62 96 THR A N 1
ATOM 696 C CA . THR A 1 96 ? 19.792 -16.078 -14.100 1.00 96.62 96 THR A CA 1
ATOM 697 C C . THR A 1 96 ? 19.516 -14.665 -14.595 1.00 96.62 96 THR A C 1
ATOM 699 O O . THR A 1 96 ? 19.739 -14.359 -15.765 1.00 96.62 96 THR A O 1
ATOM 702 N N . TYR A 1 97 ? 19.067 -13.802 -13.691 1.00 97.00 97 TYR A N 1
ATOM 703 C CA . TYR A 1 97 ? 18.943 -12.370 -13.927 1.00 97.00 97 TYR A CA 1
ATOM 704 C C . TYR A 1 97 ? 19.722 -11.650 -12.833 1.00 97.00 97 TYR A C 1
ATOM 706 O O . TYR A 1 97 ? 19.368 -11.725 -11.660 1.00 97.00 97 TYR A O 1
ATOM 714 N N . ASP A 1 98 ? 20.815 -10.994 -13.194 1.00 96.25 98 ASP A N 1
ATOM 715 C CA . ASP A 1 98 ? 21.740 -10.363 -12.250 1.00 96.25 98 ASP A CA 1
ATOM 716 C C . ASP A 1 98 ? 22.252 -9.016 -12.768 1.00 96.25 98 ASP A C 1
ATOM 718 O O . ASP A 1 98 ? 23.273 -8.514 -12.317 1.00 96.25 98 ASP A O 1
ATOM 722 N N . LYS A 1 99 ? 21.531 -8.386 -13.694 1.00 94.62 99 LYS A N 1
ATOM 723 C CA . LYS A 1 99 ? 21.834 -7.048 -14.197 1.00 94.62 99 LYS A CA 1
ATOM 724 C C . LYS A 1 99 ? 20.547 -6.312 -14.526 1.00 94.62 99 LYS A C 1
ATOM 726 O O . LYS A 1 99 ? 19.644 -6.881 -15.132 1.00 94.62 99 LYS A O 1
ATOM 731 N N . ILE A 1 100 ? 20.468 -5.042 -14.132 1.00 95.12 100 ILE A N 1
ATOM 732 C CA . ILE A 1 100 ? 19.255 -4.224 -14.259 1.00 95.12 100 ILE A CA 1
ATOM 733 C C . ILE A 1 100 ? 19.573 -3.001 -15.110 1.00 95.12 100 ILE A C 1
ATOM 735 O O . ILE A 1 100 ? 20.577 -2.330 -14.880 1.00 95.12 100 ILE A O 1
ATOM 739 N N . SER A 1 101 ? 18.718 -2.677 -16.076 1.00 93.94 101 SER A N 1
ATOM 740 C CA . SER A 1 101 ? 18.787 -1.418 -16.820 1.00 93.94 101 SER A CA 1
ATOM 741 C C . SER A 1 101 ? 17.435 -0.716 -16.825 1.00 93.94 101 SER A C 1
ATOM 743 O O . SER A 1 101 ? 16.416 -1.340 -17.103 1.00 93.94 101 SER A O 1
ATOM 745 N N . ILE A 1 102 ? 17.431 0.586 -16.548 1.00 93.81 102 ILE A N 1
ATOM 746 C CA . ILE A 1 102 ? 16.231 1.429 -16.547 1.00 93.81 102 ILE A CA 1
ATOM 747 C C . ILE A 1 102 ? 16.294 2.453 -17.681 1.00 93.81 102 ILE A C 1
ATOM 749 O O . ILE A 1 102 ? 17.337 3.073 -17.920 1.00 93.81 102 ILE A O 1
ATOM 753 N N . PHE A 1 103 ? 15.175 2.643 -18.376 1.00 92.19 103 PHE A N 1
ATOM 754 C CA . PHE A 1 103 ? 15.050 3.543 -19.517 1.00 92.19 103 PHE A CA 1
ATOM 755 C C . PHE A 1 103 ? 13.849 4.461 -19.318 1.00 92.19 103 PHE A C 1
ATOM 757 O O . PHE A 1 103 ? 12.714 4.001 -19.253 1.00 92.19 103 PHE A O 1
ATOM 764 N N . PHE A 1 104 ? 14.089 5.768 -19.263 1.00 90.25 104 PHE A N 1
ATOM 765 C CA . PHE A 1 104 ? 13.017 6.756 -19.164 1.00 90.25 104 PHE A CA 1
ATOM 766 C C . PHE A 1 104 ? 12.548 7.195 -20.546 1.00 90.25 104 PHE A C 1
ATOM 768 O O . PHE A 1 104 ? 13.363 7.438 -21.440 1.00 90.25 104 PHE A O 1
ATOM 775 N N . ASN A 1 105 ? 11.238 7.351 -20.709 1.00 85.25 105 ASN A N 1
ATOM 776 C CA . ASN A 1 105 ? 10.587 7.791 -21.939 1.00 85.25 105 ASN A CA 1
ATOM 777 C C . ASN A 1 105 ? 10.925 6.895 -23.152 1.00 85.25 105 ASN A C 1
ATOM 779 O O . ASN A 1 105 ? 11.219 7.383 -24.252 1.00 85.25 105 ASN A O 1
ATOM 783 N N . PHE A 1 106 ? 11.007 5.577 -22.932 1.00 75.31 106 PHE A N 1
ATOM 784 C CA . PHE A 1 106 ? 11.438 4.618 -23.955 1.00 75.31 106 PHE A CA 1
ATOM 785 C C . PHE A 1 106 ? 10.566 4.739 -25.217 1.00 75.31 106 PHE A C 1
ATOM 787 O O . PHE A 1 106 ? 9.351 4.881 -25.138 1.00 75.31 106 PHE A O 1
ATOM 794 N N . GLY A 1 107 ? 11.186 4.722 -26.400 1.00 70.00 107 GLY A N 1
ATOM 795 C CA . GLY A 1 107 ? 10.469 4.873 -27.675 1.00 70.00 107 GLY A CA 1
ATOM 796 C C . GLY A 1 107 ? 10.260 6.318 -28.156 1.00 70.00 107 GLY A C 1
ATOM 797 O O . GLY A 1 107 ? 10.042 6.513 -29.350 1.00 70.00 107 GLY A O 1
ATOM 798 N N . ALA A 1 108 ? 10.404 7.337 -27.300 1.00 72.25 108 ALA A N 1
ATOM 799 C CA . ALA A 1 108 ? 10.401 8.741 -27.727 1.00 72.25 108 ALA A CA 1
ATOM 800 C C . ALA A 1 108 ? 11.810 9.211 -28.130 1.00 72.25 108 ALA A C 1
ATOM 802 O O . ALA A 1 108 ? 12.792 8.866 -27.475 1.00 72.25 108 ALA A O 1
ATOM 803 N N . GLU A 1 109 ? 11.944 10.018 -29.187 1.00 63.66 109 GLU A N 1
ATOM 804 C CA . GLU A 1 109 ? 13.221 10.660 -29.538 1.00 63.66 109 GLU A CA 1
ATOM 805 C C . GLU A 1 109 ? 13.460 11.911 -28.679 1.00 63.66 109 GLU A C 1
ATOM 807 O O . GLU A 1 109 ? 12.570 12.752 -28.529 1.00 63.66 109 GLU A O 1
ATOM 812 N N . GLY A 1 110 ? 14.685 12.089 -28.165 1.00 61.28 110 GLY A N 1
ATOM 813 C CA . GLY A 1 110 ? 15.043 13.251 -27.336 1.00 61.28 110 GLY A CA 1
ATOM 814 C C . GLY A 1 110 ? 14.858 14.598 -28.048 1.00 61.28 110 GLY A C 1
ATOM 815 O O . GLY A 1 110 ? 14.590 15.609 -27.406 1.00 61.28 110 GLY A O 1
ATOM 816 N N . ALA A 1 111 ? 14.917 14.618 -29.383 1.00 58.47 111 ALA A N 1
ATOM 817 C CA . ALA A 1 111 ? 14.668 15.816 -30.182 1.00 58.47 111 ALA A CA 1
ATOM 818 C C . ALA A 1 111 ? 13.201 16.284 -30.129 1.00 58.47 111 ALA A C 1
ATOM 820 O O . ALA A 1 111 ? 12.943 17.477 -30.282 1.00 58.47 111 ALA A O 1
ATOM 821 N N . ALA A 1 112 ? 12.256 15.364 -29.905 1.00 62.25 112 ALA A N 1
ATOM 822 C CA . ALA A 1 112 ? 10.831 15.660 -29.774 1.00 62.25 112 ALA A CA 1
ATOM 823 C C . ALA A 1 112 ? 10.419 15.922 -28.316 1.00 62.25 112 ALA A C 1
ATOM 825 O O . ALA A 1 112 ? 9.563 16.767 -28.073 1.00 62.25 112 ALA A O 1
ATOM 826 N N . ALA A 1 113 ? 11.042 15.226 -27.359 1.00 64.81 113 ALA A N 1
ATOM 827 C CA . ALA A 1 113 ? 10.756 15.374 -25.929 1.00 64.81 113 ALA A CA 1
ATOM 828 C C . ALA A 1 113 ? 11.467 16.579 -25.276 1.00 64.81 113 ALA A C 1
ATOM 830 O O . ALA A 1 113 ? 11.025 17.071 -24.240 1.00 64.81 113 ALA A O 1
ATOM 831 N N . GLY A 1 114 ? 12.555 17.069 -25.881 1.00 69.00 114 GLY A N 1
ATOM 832 C CA . GLY A 1 114 ? 13.451 18.036 -25.249 1.00 69.00 114 GLY A CA 1
ATOM 833 C C . GLY A 1 114 ? 14.368 17.382 -24.212 1.00 69.00 114 GLY A C 1
ATOM 834 O O . GLY A 1 114 ? 14.207 16.215 -23.859 1.00 69.00 114 GLY A O 1
ATOM 835 N N . GLU A 1 115 ? 15.372 18.128 -23.742 1.00 80.62 115 GLU A N 1
ATOM 836 C CA . GLU A 1 115 ? 16.252 17.626 -22.687 1.00 80.62 115 GLU A CA 1
ATOM 837 C C . GLU A 1 115 ? 15.482 17.484 -21.369 1.00 80.62 115 GLU A C 1
ATOM 839 O O . GLU A 1 115 ? 14.943 18.463 -20.853 1.00 80.62 115 GLU A O 1
ATOM 844 N N . GLN A 1 116 ? 15.448 16.269 -20.823 1.00 83.00 116 GLN A N 1
ATOM 845 C CA . GLN A 1 116 ? 14.766 15.953 -19.571 1.00 83.00 116 GLN A CA 1
ATOM 846 C C . GLN A 1 116 ? 15.701 15.200 -18.623 1.00 83.00 116 GLN A C 1
ATOM 848 O O . GLN A 1 116 ? 16.521 14.374 -19.034 1.00 83.00 116 GLN A O 1
ATOM 853 N N . THR A 1 117 ? 15.585 15.508 -17.333 1.00 87.25 117 THR A N 1
ATOM 854 C CA . THR A 1 117 ? 16.341 14.851 -16.263 1.00 87.25 117 THR A CA 1
ATOM 855 C C . THR A 1 117 ? 15.388 14.020 -15.425 1.00 87.25 117 THR A C 1
ATOM 857 O O . THR A 1 117 ? 14.372 14.535 -14.969 1.00 87.25 117 THR A O 1
ATOM 860 N N . TYR A 1 118 ? 15.757 12.767 -15.189 1.00 92.06 118 TYR A N 1
ATOM 861 C CA . TYR A 1 118 ? 15.045 11.840 -14.322 1.00 92.06 118 TYR A CA 1
ATOM 862 C C . TYR A 1 118 ? 15.968 11.397 -13.191 1.00 92.06 118 TYR A C 1
ATOM 864 O O . TYR A 1 118 ? 17.184 11.245 -13.379 1.00 92.06 118 TYR A O 1
ATOM 872 N N . TYR A 1 119 ? 15.384 11.155 -12.025 1.00 92.19 119 TYR A N 1
ATOM 873 C CA . TYR A 1 119 ? 16.076 10.527 -10.905 1.00 92.19 119 TYR A CA 1
ATOM 874 C C . TYR A 1 119 ? 15.400 9.210 -10.581 1.00 92.19 119 TYR A C 1
ATOM 876 O O . TYR A 1 119 ? 14.212 9.027 -10.835 1.00 92.19 119 TYR A O 1
ATOM 884 N N . TRP A 1 120 ? 16.177 8.284 -10.046 1.00 93.75 120 TRP A N 1
ATOM 885 C CA . TRP A 1 120 ? 15.663 7.003 -9.600 1.00 93.75 120 TRP A CA 1
ATOM 886 C C . TRP A 1 120 ? 16.497 6.498 -8.435 1.00 93.75 120 TRP A C 1
ATOM 888 O O . TRP A 1 120 ? 17.692 6.787 -8.375 1.00 93.75 120 TRP A O 1
ATOM 898 N N . ASP A 1 121 ? 15.887 5.781 -7.513 1.00 91.81 121 ASP A N 1
ATOM 899 C CA . ASP A 1 121 ? 16.523 5.194 -6.337 1.00 91.81 121 ASP A CA 1
ATOM 900 C C . ASP A 1 121 ? 15.703 3.989 -5.858 1.00 91.81 121 ASP A C 1
ATOM 902 O O . ASP A 1 121 ? 14.720 3.641 -6.514 1.00 91.81 121 ASP A O 1
ATOM 906 N N . ASP A 1 122 ? 16.108 3.370 -4.746 1.00 90.81 122 ASP A N 1
ATOM 907 C CA . ASP A 1 122 ? 15.330 2.340 -4.037 1.00 90.81 122 ASP A CA 1
ATOM 908 C C . ASP A 1 122 ? 14.807 1.251 -4.997 1.00 90.81 122 ASP A C 1
ATOM 910 O O . ASP A 1 122 ? 13.606 1.087 -5.203 1.00 90.81 122 ASP A O 1
ATOM 914 N N . VAL A 1 123 ? 15.737 0.575 -5.688 1.00 92.06 123 VAL A N 1
ATOM 915 C CA . VAL A 1 123 ? 15.400 -0.550 -6.573 1.00 92.06 123 VAL A CA 1
ATOM 916 C C . VAL A 1 123 ? 15.310 -1.818 -5.739 1.00 92.06 123 VAL A C 1
ATOM 918 O O . VAL A 1 123 ? 16.330 -2.298 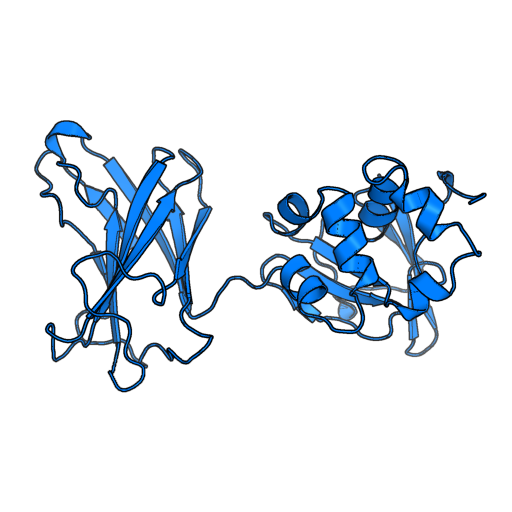-5.237 1.00 92.06 123 VAL A O 1
ATOM 921 N N . GLU A 1 124 ? 14.111 -2.374 -5.635 1.00 91.19 124 GLU A N 1
ATOM 922 C CA . GLU A 1 124 ? 13.805 -3.488 -4.740 1.00 91.19 124 GLU A CA 1
ATOM 923 C C . GLU A 1 124 ? 13.121 -4.631 -5.496 1.00 91.19 124 GLU A C 1
ATOM 925 O O . GLU A 1 124 ? 12.462 -4.432 -6.517 1.00 91.19 124 GLU A O 1
ATOM 930 N N . PHE A 1 125 ? 13.328 -5.857 -5.018 1.00 92.94 125 PHE A N 1
ATOM 931 C CA . PHE A 1 125 ? 12.612 -7.035 -5.498 1.00 92.94 125 PHE A CA 1
ATOM 932 C C . PHE A 1 125 ? 11.389 -7.283 -4.615 1.00 92.94 125 PHE A C 1
ATOM 934 O O . PHE A 1 125 ? 11.515 -7.225 -3.394 1.00 92.94 125 PHE A O 1
ATOM 941 N N . GLY A 1 126 ? 10.258 -7.614 -5.234 1.00 88.75 126 GLY A N 1
ATOM 942 C CA . GLY A 1 126 ? 8.956 -7.741 -4.586 1.00 88.75 126 GLY A CA 1
ATOM 943 C C . GLY A 1 126 ? 7.954 -6.711 -5.110 1.00 88.75 126 GLY A C 1
ATOM 944 O O . GLY A 1 126 ? 8.330 -5.708 -5.722 1.00 88.75 126 GLY A O 1
ATOM 945 N N . ALA A 1 127 ? 6.670 -6.996 -4.898 1.00 83.81 127 ALA A N 1
ATOM 946 C CA . ALA A 1 127 ? 5.621 -5.983 -4.964 1.00 83.81 127 ALA A CA 1
ATOM 947 C C . ALA A 1 127 ? 5.737 -5.061 -3.748 1.00 83.81 127 ALA A C 1
ATOM 949 O O . ALA A 1 127 ? 6.322 -5.469 -2.741 1.00 83.81 127 ALA A O 1
ATOM 950 N N . LYS A 1 128 ? 5.126 -3.875 -3.806 1.00 82.81 128 LYS A N 1
ATOM 951 C CA . LYS A 1 128 ? 4.767 -3.233 -2.539 1.00 82.81 128 LYS A CA 1
ATOM 952 C C . LYS A 1 128 ? 3.625 -4.014 -1.905 1.00 82.81 128 LYS A C 1
ATOM 954 O O . LYS A 1 128 ? 2.643 -4.290 -2.583 1.00 82.81 128 LYS A O 1
ATOM 959 N N . GLU A 1 129 ? 3.754 -4.350 -0.631 1.00 88.75 129 GLU A N 1
ATOM 960 C CA . GLU A 1 129 ? 2.672 -4.920 0.166 1.00 88.75 129 GLU A CA 1
ATOM 961 C C . GLU A 1 129 ? 2.123 -3.822 1.080 1.00 88.75 129 GLU A C 1
ATOM 963 O O . GLU A 1 129 ? 2.774 -3.384 2.027 1.00 88.75 129 GLU A O 1
ATOM 968 N N . THR A 1 130 ? 0.937 -3.314 0.763 1.00 94.56 130 THR A N 1
ATOM 969 C CA . THR A 1 130 ? 0.255 -2.273 1.539 1.00 94.56 130 THR A CA 1
ATOM 970 C C . THR A 1 130 ? -0.595 -2.865 2.663 1.00 94.56 130 THR A C 1
ATOM 972 O O . THR A 1 130 ? -0.891 -4.059 2.696 1.00 94.56 130 THR A O 1
ATOM 975 N N . VAL A 1 131 ? -1.053 -2.022 3.593 1.00 96.81 131 VAL A N 1
ATOM 976 C CA . VAL A 1 131 ? -2.015 -2.440 4.627 1.00 96.81 131 VAL A CA 1
ATOM 977 C C . VAL A 1 131 ? -3.299 -3.019 4.020 1.00 96.81 131 VAL A C 1
ATOM 979 O O . VAL A 1 131 ? -3.890 -3.917 4.615 1.00 96.81 131 VAL A O 1
ATOM 982 N N . VAL A 1 132 ? -3.709 -2.551 2.834 1.00 95.38 132 VAL A N 1
ATOM 983 C CA . VAL A 1 132 ? -4.855 -3.100 2.095 1.00 95.38 132 VAL A CA 1
ATOM 984 C C . VAL A 1 132 ? -4.515 -4.473 1.533 1.00 95.38 132 VAL A C 1
ATOM 986 O O . VAL A 1 132 ? -5.294 -5.396 1.750 1.00 95.38 132 VAL A O 1
ATOM 989 N N . ASP A 1 133 ? -3.344 -4.648 0.912 1.00 93.62 133 ASP A N 1
ATOM 990 C CA . ASP A 1 133 ? -2.901 -5.951 0.389 1.00 93.62 133 ASP A CA 1
ATOM 991 C C . ASP A 1 133 ? -2.899 -7.030 1.480 1.00 93.62 133 ASP A C 1
ATOM 993 O O . ASP A 1 133 ? -3.345 -8.155 1.255 1.00 93.62 133 ASP A O 1
ATOM 997 N N . ILE A 1 134 ? -2.470 -6.675 2.692 1.00 95.06 134 ILE A N 1
ATOM 998 C CA . ILE A 1 134 ? -2.487 -7.577 3.851 1.00 95.06 134 ILE A CA 1
ATOM 999 C C . ILE A 1 134 ? -3.915 -7.982 4.228 1.00 95.06 134 ILE A C 1
ATOM 1001 O O . ILE A 1 134 ? -4.155 -9.140 4.571 1.00 95.06 134 ILE A O 1
ATOM 1005 N N . ILE A 1 135 ? -4.862 -7.041 4.184 1.00 95.00 135 ILE A N 1
ATOM 1006 C CA . ILE A 1 135 ? -6.265 -7.280 4.539 1.00 95.00 135 ILE A CA 1
ATOM 1007 C C . ILE A 1 135 ? -6.949 -8.151 3.483 1.00 95.00 135 ILE A C 1
ATOM 1009 O O . ILE A 1 135 ? -7.530 -9.174 3.837 1.00 95.00 135 ILE A O 1
ATOM 1013 N N . VAL A 1 136 ? -6.851 -7.792 2.200 1.00 91.50 136 VAL A N 1
ATOM 1014 C CA . VAL A 1 136 ? -7.565 -8.487 1.110 1.00 91.50 136 VAL A CA 1
ATOM 1015 C C . VAL A 1 136 ? -7.010 -9.886 0.830 1.00 91.50 136 VAL A C 1
ATOM 1017 O O . VAL A 1 136 ? -7.727 -10.764 0.367 1.00 91.50 136 VAL A O 1
ATOM 1020 N N . ASN A 1 137 ? -5.743 -10.149 1.164 1.00 90.75 137 ASN A N 1
ATOM 1021 C CA . ASN A 1 137 ? -5.158 -11.489 1.056 1.00 90.75 137 ASN A CA 1
ATOM 1022 C C . ASN A 1 137 ? -5.349 -12.338 2.329 1.00 90.75 137 ASN A C 1
ATOM 1024 O O . ASN A 1 137 ? -4.743 -13.408 2.465 1.00 90.75 137 ASN A O 1
ATOM 1028 N N . SER A 1 138 ? -6.177 -11.889 3.280 1.00 94.81 138 SER A N 1
ATOM 1029 C CA . SER A 1 138 ? -6.386 -12.558 4.562 1.00 94.81 138 SER A CA 1
ATOM 1030 C C . SER A 1 138 ? -7.729 -13.303 4.627 1.00 94.81 138 SER A C 1
ATOM 1032 O O . SER A 1 138 ? -8.783 -12.676 4.574 1.00 94.81 138 SER A O 1
ATOM 1034 N N . PRO A 1 139 ? -7.739 -14.629 4.874 1.00 96.56 139 PRO A N 1
ATOM 1035 C CA . PRO A 1 139 ? -8.964 -15.442 4.883 1.00 96.56 139 PRO A CA 1
ATOM 1036 C C . PRO A 1 139 ? -9.874 -15.223 6.107 1.00 96.56 139 PRO A C 1
ATOM 1038 O O . PRO A 1 139 ? -10.815 -15.983 6.303 1.00 96.56 139 PRO A O 1
ATOM 1041 N N . ILE A 1 140 ? -9.545 -14.270 6.982 1.00 97.75 140 ILE A N 1
ATOM 1042 C CA . ILE A 1 140 ? -10.348 -13.906 8.164 1.00 97.75 140 ILE A CA 1
ATOM 1043 C C . ILE A 1 140 ? -10.818 -12.446 8.114 1.00 97.75 140 ILE A C 1
ATOM 1045 O O . ILE A 1 140 ? -11.247 -11.914 9.139 1.00 97.75 140 ILE A O 1
ATOM 1049 N N . HIS A 1 141 ? -10.659 -11.785 6.965 1.00 98.12 141 HIS A N 1
ATOM 1050 C CA . HIS A 1 141 ? -11.025 -10.389 6.742 1.00 98.12 141 HIS A CA 1
ATOM 1051 C C . HIS A 1 141 ? -11.885 -10.221 5.475 1.00 98.12 141 HIS A C 1
ATOM 1053 O O . HIS A 1 141 ? -11.920 -9.127 4.913 1.00 98.12 141 HIS A O 1
ATOM 1059 N N . GLU A 1 142 ? -12.606 -11.260 5.031 1.00 97.75 142 GLU A N 1
ATOM 1060 C CA . GLU A 1 142 ? -13.429 -11.206 3.805 1.00 97.75 142 GLU A CA 1
ATOM 1061 C C . GLU A 1 142 ? -14.520 -10.113 3.900 1.00 97.75 142 GLU A C 1
ATOM 1063 O O . GLU A 1 142 ? -14.834 -9.408 2.932 1.00 97.75 142 GLU A O 1
ATOM 1068 N N . THR A 1 143 ? -15.077 -9.911 5.098 1.00 97.38 143 THR A N 1
ATOM 1069 C CA . THR A 1 143 ? -16.070 -8.863 5.379 1.00 97.38 143 THR A CA 1
ATOM 1070 C C . THR A 1 143 ? -15.437 -7.476 5.395 1.00 97.38 143 THR A C 1
ATOM 1072 O O . THR A 1 143 ? -16.027 -6.525 4.878 1.00 97.38 143 THR A O 1
ATOM 1075 N N . LEU A 1 144 ? -14.229 -7.352 5.958 1.00 97.88 144 LEU A N 1
ATOM 1076 C CA . LEU A 1 144 ? -13.490 -6.091 5.982 1.00 97.88 144 LEU A CA 1
ATOM 1077 C C . LEU A 1 144 ? -13.092 -5.664 4.568 1.00 97.88 144 LEU A C 1
ATOM 1079 O O . LEU A 1 144 ? -13.304 -4.510 4.212 1.00 97.88 144 LEU A O 1
ATOM 1083 N N . GLU A 1 145 ? -12.575 -6.590 3.758 1.00 96.75 145 GLU A N 1
ATOM 1084 C CA . GLU A 1 145 ? -12.281 -6.378 2.338 1.00 96.75 145 GLU A CA 1
ATOM 1085 C C . GLU A 1 145 ? -13.519 -5.847 1.608 1.00 96.75 145 GLU A C 1
ATOM 1087 O O . GLU A 1 145 ? -13.478 -4.771 1.008 1.00 96.75 145 GLU A O 1
ATOM 1092 N N . THR A 1 146 ? -14.646 -6.556 1.727 1.00 96.44 146 THR A N 1
ATOM 1093 C CA . THR A 1 146 ? -15.909 -6.153 1.094 1.00 96.44 146 THR A CA 1
ATOM 1094 C C . THR A 1 146 ? -16.323 -4.743 1.518 1.00 96.44 146 THR A C 1
ATOM 1096 O O . THR A 1 146 ? -16.760 -3.947 0.687 1.00 96.44 146 THR A O 1
ATOM 1099 N N . ALA A 1 147 ? -16.181 -4.418 2.805 1.00 96.62 147 ALA A N 1
ATOM 1100 C CA . ALA A 1 147 ? -16.532 -3.115 3.350 1.00 96.62 147 ALA A CA 1
ATOM 1101 C C . ALA A 1 147 ? -15.608 -1.992 2.851 1.00 96.62 147 ALA A C 1
ATOM 1103 O O . ALA A 1 147 ? -16.109 -0.931 2.479 1.00 96.62 147 ALA A O 1
ATOM 1104 N N . VAL A 1 148 ? -14.291 -2.217 2.815 1.00 97.00 148 VAL A N 1
ATOM 1105 C CA . VAL A 1 148 ? -13.288 -1.245 2.340 1.00 97.00 148 VAL A CA 1
ATOM 1106 C C . VAL A 1 148 ? -13.500 -0.922 0.865 1.00 97.00 148 VAL A C 1
ATOM 1108 O O . VAL A 1 148 ? -13.557 0.255 0.511 1.00 97.00 148 VAL A O 1
ATOM 1111 N N . ILE A 1 149 ? -13.705 -1.947 0.032 1.00 95.44 149 ILE A N 1
ATOM 1112 C CA . ILE A 1 149 ? -13.987 -1.776 -1.399 1.00 95.44 149 ILE A CA 1
ATOM 1113 C C . ILE A 1 149 ? -15.324 -1.052 -1.599 1.00 95.44 149 ILE A C 1
ATOM 1115 O O . ILE A 1 149 ? -15.414 -0.114 -2.385 1.00 95.44 149 ILE A O 1
ATOM 1119 N N . ALA A 1 150 ? -16.381 -1.446 -0.877 1.00 95.44 150 ALA A N 1
ATOM 1120 C CA . ALA A 1 150 ? -17.688 -0.798 -1.001 1.00 95.44 150 ALA A CA 1
ATOM 1121 C C . ALA A 1 150 ? -17.654 0.683 -0.585 1.00 95.44 150 ALA A C 1
ATOM 1123 O O . ALA A 1 150 ? -18.398 1.493 -1.140 1.00 95.44 150 ALA A O 1
ATOM 1124 N N . ALA A 1 151 ? -16.814 1.023 0.395 1.00 96.44 151 ALA A N 1
ATOM 1125 C CA . ALA A 1 151 ? -16.612 2.382 0.882 1.00 96.44 151 ALA A CA 1
ATOM 1126 C C . ALA A 1 151 ? -15.649 3.218 0.020 1.00 96.44 151 ALA A C 1
ATOM 1128 O O . ALA A 1 151 ? -15.479 4.397 0.325 1.00 96.44 151 ALA A O 1
ATOM 1129 N N . GLU A 1 152 ? -15.055 2.635 -1.030 1.00 96.44 152 GLU A N 1
ATOM 1130 C CA . GLU A 1 152 ? -14.074 3.279 -1.920 1.00 96.44 152 GLU A CA 1
ATOM 1131 C C . GLU A 1 152 ? -12.829 3.795 -1.164 1.00 96.44 152 GLU A C 1
ATOM 1133 O O . GLU A 1 152 ? -12.306 4.867 -1.460 1.00 96.44 152 GLU A O 1
ATOM 1138 N N . LEU A 1 153 ? -12.373 3.054 -0.143 1.00 96.69 153 LEU A N 1
ATOM 1139 C CA . LEU A 1 153 ? -11.202 3.411 0.679 1.00 96.69 153 LEU A CA 1
ATOM 1140 C C . LEU A 1 153 ? -9.927 2.639 0.305 1.00 96.69 153 LEU A C 1
ATOM 1142 O O . LEU A 1 153 ? -8.861 2.910 0.859 1.00 96.69 153 LEU A O 1
ATOM 1146 N N . ASP A 1 154 ? -10.021 1.666 -0.595 1.00 94.12 154 ASP A N 1
ATOM 1147 C CA . ASP A 1 154 ? -8.918 0.812 -1.036 1.00 94.12 154 ASP A CA 1
ATOM 1148 C C . ASP A 1 154 ? -7.792 1.612 -1.700 1.00 94.12 154 ASP A C 1
ATOM 1150 O O . ASP A 1 154 ? -6.631 1.449 -1.320 1.00 94.12 154 ASP A O 1
ATOM 1154 N N . ASP A 1 155 ? -8.118 2.535 -2.606 1.00 90.19 155 ASP A N 1
ATOM 1155 C CA . ASP A 1 155 ? -7.123 3.403 -3.253 1.00 90.19 155 ASP A CA 1
ATOM 1156 C C . ASP A 1 155 ? -6.404 4.310 -2.233 1.00 90.19 155 ASP A C 1
ATOM 1158 O O . ASP A 1 155 ? -5.176 4.443 -2.256 1.00 90.19 155 ASP A O 1
ATOM 1162 N N . ASP A 1 156 ? -7.155 4.904 -1.299 1.00 92.81 156 ASP A N 1
ATOM 1163 C CA . ASP A 1 156 ? -6.612 5.813 -0.283 1.00 92.81 156 ASP A CA 1
ATOM 1164 C C . ASP A 1 156 ? -5.675 5.082 0.691 1.00 92.81 156 ASP A C 1
ATOM 1166 O O . ASP A 1 156 ? -4.581 5.568 0.998 1.00 92.81 156 ASP A O 1
ATOM 1170 N N . LEU A 1 157 ? -6.076 3.895 1.157 1.00 94.88 157 LEU A N 1
ATOM 1171 C CA . LEU A 1 157 ? -5.308 3.091 2.113 1.00 94.88 157 LEU A CA 1
ATOM 1172 C C . LEU A 1 157 ? -4.165 2.298 1.459 1.00 94.88 157 LEU A C 1
ATOM 1174 O O . LEU A 1 157 ? -3.238 1.888 2.159 1.00 94.88 157 LEU A O 1
ATOM 1178 N N . SER A 1 158 ? -4.179 2.128 0.136 1.00 92.06 158 SER A N 1
ATOM 1179 C CA . SER A 1 158 ? -3.027 1.650 -0.649 1.00 92.06 158 SER A CA 1
ATOM 1180 C C . SER A 1 158 ? -2.036 2.776 -0.972 1.00 92.06 158 SER A C 1
ATOM 1182 O O . SER A 1 158 ? -0.916 2.532 -1.424 1.00 92.06 158 SER A O 1
ATOM 1184 N N . GLY A 1 159 ? -2.434 4.028 -0.729 1.00 88.19 159 GLY A N 1
ATOM 1185 C CA . GLY A 1 159 ? -1.643 5.218 -0.991 1.00 88.19 159 GLY A CA 1
ATOM 1186 C C . GLY A 1 159 ? -0.428 5.391 -0.075 1.00 88.19 159 GLY A C 1
ATOM 1187 O O . GLY A 1 159 ? -0.004 4.508 0.678 1.00 88.19 159 GLY A O 1
ATOM 1188 N N . ALA A 1 160 ? 0.164 6.585 -0.149 1.00 84.31 160 ALA A N 1
ATOM 1189 C CA . ALA A 1 160 ? 1.312 6.939 0.673 1.00 84.31 160 ALA A CA 1
ATOM 1190 C C . ALA A 1 160 ? 0.905 7.062 2.150 1.00 84.31 160 ALA A C 1
ATOM 1192 O O . ALA A 1 160 ? 0.191 7.990 2.527 1.00 84.31 160 ALA A O 1
ATOM 1193 N N . GLY A 1 161 ? 1.400 6.140 2.974 1.00 89.88 161 GLY A N 1
ATOM 1194 C CA . GLY A 1 161 ? 1.260 6.191 4.424 1.00 89.88 161 GLY A CA 1
ATOM 1195 C C . GLY A 1 161 ? 2.238 7.174 5.100 1.00 89.88 161 GLY A C 1
ATOM 1196 O O . GLY A 1 161 ? 2.739 8.110 4.465 1.00 89.88 161 GLY A O 1
ATOM 1197 N N . PRO A 1 162 ? 2.561 6.966 6.387 1.00 95.62 162 PRO A N 1
ATOM 1198 C CA . PRO A 1 162 ? 2.287 5.745 7.144 1.00 95.62 162 PRO A CA 1
ATOM 1199 C C . PRO A 1 162 ? 0.850 5.637 7.677 1.00 95.62 162 PRO A C 1
ATOM 1201 O O . PRO A 1 162 ? 0.280 6.626 8.141 1.00 95.62 162 PRO A O 1
ATOM 1204 N N . PHE A 1 163 ? 0.319 4.414 7.701 1.00 97.88 163 PHE A N 1
ATOM 1205 C CA . PHE A 1 163 ? -0.960 4.064 8.323 1.00 97.88 163 PHE A CA 1
ATOM 1206 C C . PHE A 1 163 ? -0.790 3.096 9.502 1.00 97.88 163 PHE A C 1
ATOM 1208 O O . PHE A 1 163 ? 0.131 2.283 9.536 1.00 97.88 163 PHE A O 1
ATOM 1215 N N . THR A 1 164 ? -1.728 3.131 10.445 1.00 98.19 164 THR A N 1
ATOM 1216 C CA . THR A 1 164 ? -1.979 2.022 11.378 1.00 98.19 164 THR A CA 1
ATOM 1217 C C . THR A 1 164 ? -3.424 1.604 11.218 1.00 98.19 164 THR A C 1
ATOM 1219 O O . THR A 1 164 ? -4.307 2.416 11.486 1.00 98.19 164 THR A O 1
ATOM 1222 N N . VAL A 1 165 ? -3.668 0.367 10.795 1.00 98.44 165 VAL A N 1
ATOM 1223 C CA . VAL A 1 165 ? -5.018 -0.175 10.618 1.00 98.44 165 VAL A CA 1
ATOM 1224 C C . VAL A 1 165 ? -5.306 -1.193 11.711 1.00 98.44 165 VAL A C 1
ATOM 1226 O O . VAL A 1 165 ? -4.592 -2.185 11.860 1.00 98.44 165 VAL A O 1
ATOM 1229 N N . PHE A 1 166 ? -6.370 -0.966 12.470 1.00 98.50 166 PHE A N 1
ATOM 1230 C CA . PHE A 1 166 ? -6.922 -1.955 13.384 1.00 98.50 166 PHE A CA 1
ATOM 1231 C C . PHE A 1 166 ? -7.941 -2.805 12.618 1.00 98.50 166 PHE A C 1
ATOM 1233 O O . PHE A 1 166 ? -9.065 -2.369 12.414 1.00 98.50 166 PHE A O 1
ATOM 1240 N N . ALA A 1 167 ? -7.547 -3.984 12.142 1.00 98.50 167 ALA A N 1
ATOM 1241 C CA . ALA A 1 167 ? -8.354 -4.814 11.251 1.00 98.50 167 ALA A CA 1
ATOM 1242 C C . ALA A 1 167 ? -9.278 -5.764 12.045 1.00 98.50 167 ALA A C 1
ATOM 1244 O O . ALA A 1 167 ? -8.781 -6.705 12.672 1.00 98.50 167 ALA A O 1
ATOM 1245 N N . PRO A 1 168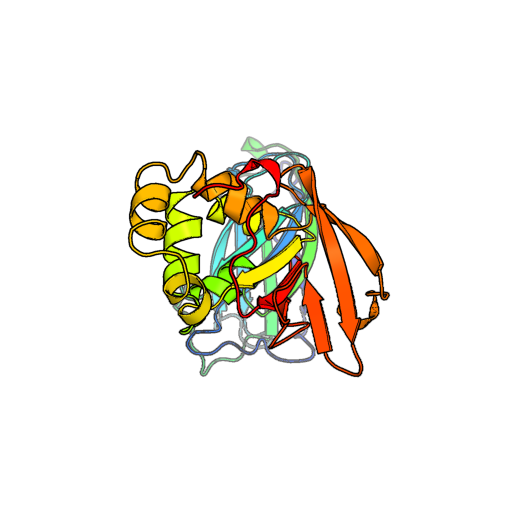 ? -10.606 -5.533 12.079 1.00 98.56 168 PRO A N 1
ATOM 1246 C CA . PRO A 1 168 ? -11.547 -6.466 12.693 1.00 98.56 168 PRO A CA 1
ATOM 1247 C C . PRO A 1 168 ? -11.702 -7.734 11.849 1.00 98.56 168 PRO A C 1
ATOM 1249 O O . PRO A 1 168 ? -11.903 -7.657 10.639 1.00 98.56 168 PRO A O 1
ATOM 1252 N N . THR A 1 169 ? -11.653 -8.898 12.499 1.00 98.50 169 THR A N 1
ATOM 1253 C CA . THR A 1 169 ? -11.878 -10.197 11.843 1.00 98.50 169 THR A CA 1
ATOM 1254 C C . THR A 1 169 ? -13.335 -10.389 11.416 1.00 98.50 169 THR A C 1
ATOM 1256 O O . THR A 1 169 ? -14.231 -9.731 11.939 1.00 98.50 169 THR A O 1
ATOM 1259 N N . ASP A 1 170 ? -13.618 -11.381 10.577 1.00 98.31 170 ASP A N 1
ATOM 1260 C CA . ASP A 1 170 ? -14.993 -11.759 10.215 1.00 98.31 170 ASP A CA 1
ATOM 1261 C C . ASP A 1 170 ? -15.859 -12.071 11.451 1.00 98.31 170 ASP A C 1
ATOM 1263 O O . ASP A 1 170 ? -16.959 -11.539 11.583 1.00 98.31 170 ASP A O 1
ATOM 1267 N N . ASP A 1 171 ? -15.311 -12.782 12.447 1.00 98.12 171 ASP A N 1
ATOM 1268 C CA . ASP A 1 171 ? -15.989 -13.025 13.734 1.00 98.12 171 ASP A CA 1
ATOM 1269 C C . ASP A 1 171 ? -16.377 -11.720 14.472 1.00 98.12 171 ASP A C 1
ATOM 1271 O O . ASP A 1 171 ? -17.349 -11.688 15.231 1.00 98.12 171 ASP A O 1
ATOM 1275 N N . ALA A 1 172 ? -15.623 -10.632 14.271 1.00 97.94 172 ALA A N 1
ATOM 1276 C CA . ALA A 1 172 ? -15.896 -9.333 14.879 1.00 97.94 172 ALA A CA 1
ATOM 1277 C C . ALA A 1 172 ? -17.076 -8.630 14.195 1.00 97.94 172 ALA A C 1
ATOM 1279 O O . ALA A 1 172 ? -17.873 -7.975 14.870 1.00 97.94 172 ALA A O 1
ATOM 1280 N N . PHE A 1 173 ? -17.206 -8.784 12.874 1.00 97.00 173 PHE A N 1
ATOM 1281 C CA . PHE A 1 173 ? -18.372 -8.319 12.123 1.00 97.00 173 PHE A CA 1
ATOM 1282 C C . PHE A 1 173 ? -19.615 -9.157 12.428 1.00 97.00 173 PHE A C 1
ATOM 1284 O O . PHE A 1 173 ? -20.688 -8.591 12.630 1.00 97.00 173 PHE A O 1
ATOM 1291 N N . ASP A 1 174 ? -19.476 -10.477 12.554 1.00 96.00 174 ASP A N 1
ATOM 1292 C CA . ASP A 1 174 ? -20.570 -11.383 12.931 1.00 96.00 174 ASP A CA 1
ATOM 1293 C C . ASP A 1 174 ? -21.118 -11.100 14.339 1.00 96.00 174 ASP A C 1
ATOM 1295 O O . ASP A 1 174 ? -22.285 -11.371 14.635 1.00 96.00 174 ASP A O 1
ATOM 1299 N N . ALA A 1 175 ? -20.288 -10.534 15.219 1.00 95.81 175 ALA A N 1
ATOM 1300 C CA . ALA A 1 175 ? -20.684 -10.115 16.558 1.00 95.81 175 ALA A CA 1
ATOM 1301 C C . ALA A 1 175 ? -21.496 -8.804 16.587 1.00 95.81 175 ALA A C 1
ATOM 1303 O O . ALA A 1 175 ? -22.032 -8.449 17.644 1.00 95.81 175 ALA A O 1
ATOM 1304 N N . LEU A 1 176 ? -21.609 -8.083 15.464 1.00 92.81 176 LEU A N 1
ATOM 1305 C CA . LEU A 1 176 ? -22.449 -6.890 15.376 1.00 92.81 176 LEU A CA 1
ATOM 1306 C C . LEU A 1 176 ? -23.936 -7.242 15.584 1.00 92.81 176 LEU A C 1
ATOM 1308 O O . LEU A 1 176 ? -24.384 -8.344 15.255 1.00 92.81 176 LEU A O 1
ATOM 1312 N N . PRO A 1 177 ? -24.750 -6.303 16.102 1.00 92.38 177 PRO A N 1
ATOM 1313 C CA . PRO A 1 177 ? -26.195 -6.472 16.156 1.00 92.38 177 PRO A CA 1
ATOM 1314 C C . PRO A 1 177 ? -26.784 -6.901 14.806 1.00 92.38 177 PRO A C 1
ATOM 1316 O O . PRO A 1 177 ? -26.432 -6.376 13.749 1.00 92.38 177 PRO A O 1
ATOM 1319 N N . ALA A 1 178 ? -27.720 -7.852 14.842 1.00 89.69 178 ALA A N 1
ATOM 1320 C CA . ALA A 1 178 ? -28.324 -8.393 13.629 1.00 89.69 178 ALA A CA 1
ATOM 1321 C C . ALA A 1 178 ? -28.942 -7.284 12.756 1.00 89.69 178 ALA A C 1
ATOM 1323 O O . ALA A 1 178 ? -29.769 -6.501 13.227 1.00 89.69 178 ALA A O 1
ATOM 1324 N N . GLY A 1 179 ? -28.567 -7.256 11.474 1.00 88.19 179 GLY A N 1
ATOM 1325 C CA . GLY A 1 179 ? -29.022 -6.265 10.494 1.00 88.19 179 GLY A CA 1
ATOM 1326 C C . GLY A 1 179 ? -28.224 -4.958 10.479 1.00 88.19 179 GLY A C 1
ATOM 1327 O O . GLY A 1 179 ? -28.451 -4.142 9.588 1.00 88.19 179 GLY A O 1
ATOM 1328 N N . LEU A 1 180 ? -27.280 -4.759 11.407 1.00 89.50 180 LEU A N 1
ATOM 1329 C CA . LEU A 1 180 ? -26.421 -3.577 11.397 1.00 89.50 180 LEU A CA 1
ATOM 1330 C C . LEU A 1 180 ? -25.493 -3.569 10.180 1.00 89.50 180 LEU A C 1
ATOM 1332 O O . LEU A 1 180 ? -25.463 -2.587 9.446 1.00 89.50 180 LEU A O 1
ATOM 1336 N N . LEU A 1 181 ? -24.776 -4.668 9.930 1.00 91.50 181 LEU A N 1
ATOM 1337 C CA . LEU A 1 181 ? -23.867 -4.759 8.785 1.00 91.50 181 LEU A CA 1
ATOM 1338 C C . LEU A 1 181 ? -24.597 -4.491 7.458 1.00 91.50 181 LEU A C 1
ATOM 1340 O O . LEU A 1 181 ? -24.131 -3.685 6.659 1.00 91.50 181 LEU A O 1
ATOM 1344 N N . ASP A 1 182 ? -25.784 -5.074 7.270 1.00 92.31 182 ASP A N 1
ATOM 1345 C CA . ASP A 1 182 ? -26.623 -4.824 6.090 1.00 92.31 182 ASP A CA 1
ATOM 1346 C C . ASP A 1 182 ? -27.006 -3.340 5.951 1.00 92.31 182 ASP A C 1
ATOM 1348 O O . ASP A 1 182 ? -27.022 -2.796 4.846 1.00 92.31 182 ASP A O 1
ATOM 1352 N N . ALA A 1 183 ? -27.316 -2.668 7.066 1.00 89.88 183 ALA A N 1
ATOM 1353 C CA . ALA A 1 183 ? -27.641 -1.245 7.069 1.00 89.88 183 ALA A CA 1
ATOM 1354 C C . ALA A 1 183 ? -26.424 -0.372 6.725 1.00 89.88 183 ALA A C 1
ATOM 1356 O O . ALA A 1 183 ? -26.572 0.612 6.004 1.00 89.88 183 ALA A O 1
ATOM 1357 N N . LEU A 1 184 ? -25.232 -0.743 7.200 1.00 91.38 184 LEU A N 1
ATOM 1358 C CA . LEU A 1 184 ? -23.982 -0.055 6.876 1.00 91.38 184 LEU A CA 1
ATOM 1359 C C . LEU A 1 184 ? -23.610 -0.234 5.400 1.00 91.38 184 LEU A C 1
ATOM 1361 O O . LEU A 1 184 ? -23.271 0.736 4.730 1.00 91.38 184 LEU A O 1
ATOM 1365 N N . LEU A 1 185 ? -23.756 -1.447 4.865 1.00 91.81 185 LEU A N 1
ATOM 1366 C CA . LEU A 1 185 ? -23.511 -1.744 3.450 1.00 91.81 185 LEU A CA 1
ATOM 1367 C C . LEU A 1 185 ? -24.521 -1.067 2.508 1.00 91.81 185 LEU A C 1
ATOM 1369 O O . LEU A 1 185 ? -24.242 -0.912 1.321 1.00 91.81 185 LEU A O 1
ATOM 1373 N N . ALA A 1 186 ? -25.682 -0.639 3.013 1.00 92.62 186 ALA A N 1
ATOM 1374 C CA . ALA A 1 186 ? -26.650 0.141 2.242 1.00 92.62 186 ALA A CA 1
ATOM 1375 C C . ALA A 1 186 ? -26.251 1.623 2.067 1.00 92.62 186 ALA A C 1
ATOM 1377 O O . ALA A 1 186 ? -26.791 2.288 1.181 1.00 92.62 186 ALA A O 1
ATOM 1378 N N . ASP A 1 187 ? -25.322 2.131 2.885 1.00 91.00 187 ASP A N 1
ATOM 1379 C CA . ASP A 1 187 ? -24.742 3.481 2.815 1.00 91.00 187 ASP A CA 1
ATOM 1380 C C . ASP A 1 187 ? -23.205 3.412 2.951 1.00 91.00 187 ASP A C 1
ATOM 1382 O O . ASP A 1 187 ? -22.627 3.880 3.942 1.00 91.00 187 ASP A O 1
ATOM 1386 N N . PRO A 1 188 ? -22.520 2.775 1.982 1.00 91.31 188 PRO A N 1
ATOM 1387 C CA . PRO A 1 188 ? -21.147 2.336 2.183 1.00 91.31 188 PRO A CA 1
ATOM 1388 C C . PRO A 1 188 ? -20.140 3.500 2.213 1.00 91.31 188 PRO A C 1
ATOM 1390 O O . PRO A 1 188 ? -19.162 3.452 2.953 1.00 91.31 188 PRO A O 1
ATOM 1393 N N . THR A 1 189 ? -20.411 4.595 1.497 1.00 94.38 189 THR A N 1
ATOM 1394 C CA . THR A 1 189 ? -19.571 5.811 1.503 1.00 94.38 189 THR A CA 1
ATOM 1395 C C . THR A 1 189 ? -19.970 6.822 2.587 1.00 94.38 189 THR A C 1
ATOM 1397 O O . THR A 1 189 ? -19.304 7.842 2.770 1.00 94.38 189 THR A O 1
ATOM 1400 N N . GLY A 1 190 ? -21.056 6.556 3.319 1.00 94.19 190 GLY A N 1
ATOM 1401 C CA . GLY A 1 190 ? -21.522 7.366 4.438 1.00 94.19 190 GLY A CA 1
ATOM 1402 C C . GLY A 1 190 ? -21.070 6.783 5.772 1.00 94.19 190 GLY A C 1
ATOM 1403 O O . GLY A 1 190 ? -19.902 6.884 6.151 1.00 94.19 190 GLY A O 1
ATOM 1404 N N . THR A 1 191 ? -22.005 6.192 6.516 1.00 94.06 191 THR A N 1
ATOM 1405 C CA . THR A 1 191 ? -21.737 5.706 7.886 1.00 94.06 191 THR A CA 1
ATOM 1406 C C . THR A 1 191 ? -20.661 4.618 7.926 1.00 94.06 191 THR A C 1
ATOM 1408 O O . THR A 1 191 ? -19.820 4.632 8.827 1.00 94.06 191 THR A O 1
ATOM 1411 N N . LEU A 1 192 ? -20.645 3.702 6.951 1.00 95.50 192 LEU A N 1
ATOM 1412 C CA . LEU A 1 192 ? -19.640 2.639 6.896 1.00 95.50 192 LEU A CA 1
ATOM 1413 C C . LEU A 1 192 ? -18.227 3.207 6.716 1.00 95.50 192 LEU A C 1
ATOM 1415 O O . LEU A 1 192 ? -17.345 2.859 7.494 1.00 95.50 192 LEU A O 1
ATOM 1419 N N . ALA A 1 193 ? -18.023 4.130 5.771 1.00 96.69 193 ALA A N 1
ATOM 1420 C CA . ALA A 1 193 ? -16.733 4.794 5.581 1.00 96.69 193 ALA A CA 1
ATOM 1421 C C . ALA A 1 193 ? -16.241 5.494 6.861 1.00 96.69 193 ALA A C 1
ATOM 1423 O O . ALA A 1 193 ? -15.070 5.383 7.212 1.00 96.69 193 ALA A O 1
ATOM 1424 N N . GLN A 1 194 ? -17.130 6.158 7.613 1.00 96.38 194 GLN A N 1
ATOM 1425 C CA . GLN A 1 194 ? -16.768 6.769 8.902 1.00 96.38 194 GLN A CA 1
ATOM 1426 C C . GLN A 1 194 ? -16.321 5.722 9.932 1.00 96.38 194 GLN A C 1
ATOM 1428 O O . GLN A 1 194 ? -15.334 5.928 10.633 1.00 96.38 194 GLN A O 1
ATOM 1433 N N . ILE A 1 195 ? -17.014 4.584 10.010 1.00 96.75 195 ILE A N 1
ATOM 1434 C CA . ILE A 1 195 ? -16.616 3.473 10.883 1.00 96.75 195 ILE A CA 1
ATOM 1435 C C . ILE A 1 195 ? -15.251 2.923 10.458 1.00 96.75 195 ILE A C 1
ATOM 1437 O O . ILE A 1 195 ? -14.375 2.766 11.304 1.00 96.75 195 ILE A O 1
ATOM 1441 N N . LEU A 1 196 ? -15.026 2.675 9.168 1.00 97.75 196 LEU A N 1
ATOM 1442 C CA . LEU A 1 196 ? -13.752 2.155 8.665 1.00 97.75 196 LEU A CA 1
ATOM 1443 C C . LEU A 1 196 ? -12.596 3.130 8.928 1.00 97.75 196 LEU A C 1
ATOM 1445 O O . LEU A 1 196 ? -11.565 2.719 9.447 1.00 97.75 196 LEU A O 1
ATOM 1449 N N . LEU A 1 197 ? -12.781 4.431 8.693 1.00 98.06 197 LEU A N 1
ATOM 1450 C CA . LEU A 1 197 ? -11.763 5.450 8.988 1.00 98.06 197 LEU A CA 1
ATOM 1451 C C . LEU A 1 197 ? -11.463 5.593 10.489 1.00 98.06 197 LEU A C 1
ATOM 1453 O O . LEU A 1 197 ? -10.372 6.029 10.856 1.00 98.06 197 LEU A O 1
ATOM 1457 N N . TYR A 1 198 ? -12.387 5.200 11.369 1.00 98.38 198 TYR A N 1
ATOM 1458 C CA . TYR A 1 198 ? -12.154 5.148 12.817 1.00 98.38 198 TYR A CA 1
ATOM 1459 C C . TYR A 1 198 ? -11.267 3.965 13.238 1.00 98.38 198 TYR A C 1
ATOM 1461 O O . TYR A 1 198 ? -10.720 3.952 14.338 1.00 98.38 198 TYR A O 1
ATOM 1469 N N . HIS A 1 199 ? -11.054 2.995 12.348 1.00 98.50 199 HIS A N 1
ATOM 1470 C CA . HIS A 1 199 ? -10.072 1.929 12.540 1.00 98.50 199 HIS A CA 1
ATOM 1471 C C . HIS A 1 199 ? -8.668 2.313 12.062 1.00 98.50 199 HIS A C 1
ATOM 1473 O O . HIS A 1 199 ? -7.750 1.504 12.187 1.00 98.50 199 HIS A O 1
ATOM 1479 N N . VAL A 1 200 ? -8.474 3.519 11.518 1.00 98.50 200 VAL A N 1
ATOM 1480 C CA . VAL A 1 200 ? -7.210 3.912 10.888 1.00 98.50 200 VAL A CA 1
ATOM 1481 C C . VAL A 1 200 ? -6.603 5.129 11.577 1.00 98.50 200 VAL A C 1
ATOM 1483 O O . VAL A 1 200 ? -7.282 6.123 11.830 1.00 98.50 200 VAL A O 1
ATOM 1486 N N . LEU A 1 201 ? -5.298 5.078 11.843 1.00 98.25 201 LEU A N 1
ATOM 1487 C CA . LEU A 1 201 ? -4.489 6.237 12.224 1.00 98.25 201 LEU A CA 1
ATOM 1488 C C . LEU A 1 201 ? -3.625 6.681 11.039 1.00 98.25 201 LEU A C 1
ATOM 1490 O O . LEU A 1 201 ? -3.058 5.848 10.335 1.00 98.25 201 LEU A O 1
ATOM 1494 N N . GLY A 1 202 ? -3.444 7.993 10.876 1.00 97.12 202 GLY A N 1
ATOM 1495 C CA . GLY A 1 202 ? -2.503 8.585 9.910 1.00 97.12 202 GLY A CA 1
ATOM 1496 C C . GLY A 1 202 ? -1.049 8.600 10.398 1.00 97.12 202 GLY A C 1
ATOM 1497 O O . GLY A 1 202 ? -0.365 9.616 10.269 1.00 97.12 202 GLY A O 1
ATOM 1498 N N . ALA A 1 203 ? -0.619 7.530 11.066 1.00 95.88 203 ALA A N 1
ATOM 1499 C CA . ALA A 1 203 ? 0.732 7.335 11.579 1.00 95.88 203 ALA A CA 1
ATOM 1500 C C . ALA A 1 203 ? 1.021 5.837 11.726 1.00 95.88 203 ALA A C 1
ATOM 1502 O O . ALA A 1 203 ? 0.096 5.059 11.945 1.00 95.88 203 ALA A O 1
ATOM 1503 N N . GLU A 1 204 ? 2.292 5.440 11.676 1.00 95.38 204 GLU A N 1
ATOM 1504 C CA . GLU A 1 204 ? 2.722 4.082 12.031 1.00 95.38 204 GLU A CA 1
ATOM 1505 C C . GLU A 1 204 ? 2.905 3.998 13.547 1.00 95.38 204 GLU A C 1
ATOM 1507 O O . GLU A 1 204 ? 3.626 4.808 14.136 1.00 95.38 204 GLU A O 1
ATOM 1512 N N . VAL A 1 205 ? 2.224 3.046 14.181 1.00 95.56 205 VAL A N 1
ATOM 1513 C CA . VAL A 1 205 ? 2.250 2.837 15.628 1.00 95.56 205 VAL A CA 1
ATOM 1514 C C . VAL A 1 205 ? 2.395 1.344 15.895 1.00 95.56 205 VAL A C 1
ATOM 1516 O O . VAL A 1 205 ? 1.441 0.577 15.743 1.00 95.56 205 VAL A O 1
ATOM 1519 N N . LEU A 1 206 ? 3.588 0.917 16.308 1.00 94.00 206 LEU A N 1
ATOM 1520 C CA . LEU A 1 206 ? 3.832 -0.468 16.704 1.00 94.00 206 LEU A CA 1
ATOM 1521 C C . LEU A 1 206 ? 3.324 -0.704 18.128 1.00 94.00 206 LEU A C 1
ATOM 1523 O O . LEU A 1 206 ? 3.232 0.216 18.939 1.00 94.00 206 LEU A O 1
ATOM 1527 N N . SER A 1 207 ? 3.064 -1.960 18.491 1.00 88.50 207 SER A N 1
ATOM 1528 C CA . SER A 1 207 ? 2.637 -2.296 19.856 1.00 88.50 207 SER A CA 1
ATOM 1529 C C . SER A 1 207 ? 3.672 -1.919 20.922 1.00 88.50 207 SER A C 1
ATOM 1531 O O . SER A 1 207 ? 3.318 -1.720 22.080 1.00 88.50 207 SER A O 1
ATOM 1533 N N . THR A 1 208 ? 4.945 -1.775 20.539 1.00 87.94 208 THR A N 1
ATOM 1534 C CA . THR A 1 208 ? 6.031 -1.297 21.407 1.00 87.94 208 THR A CA 1
ATOM 1535 C C . THR A 1 208 ? 5.995 0.204 21.676 1.00 87.94 208 THR A C 1
ATOM 1537 O O . THR A 1 208 ? 6.612 0.648 22.643 1.00 87.94 208 THR A O 1
ATOM 1540 N N . ASP A 1 209 ? 5.291 0.972 20.844 1.00 90.44 209 ASP A N 1
ATOM 1541 C CA . ASP A 1 209 ? 5.134 2.422 20.992 1.00 90.44 209 ASP A CA 1
ATOM 1542 C C . ASP A 1 209 ? 3.926 2.777 21.871 1.00 90.44 209 ASP A C 1
ATOM 1544 O O . ASP A 1 209 ? 3.749 3.933 22.260 1.00 90.44 209 ASP A O 1
ATOM 1548 N N . LEU A 1 210 ? 3.099 1.778 22.196 1.00 90.56 210 LEU A N 1
ATOM 1549 C CA . LEU A 1 210 ? 1.876 1.946 22.964 1.00 90.56 210 LEU A CA 1
ATOM 1550 C C . LEU A 1 210 ? 2.150 2.080 24.463 1.00 90.56 210 LEU A C 1
ATOM 1552 O O . LEU A 1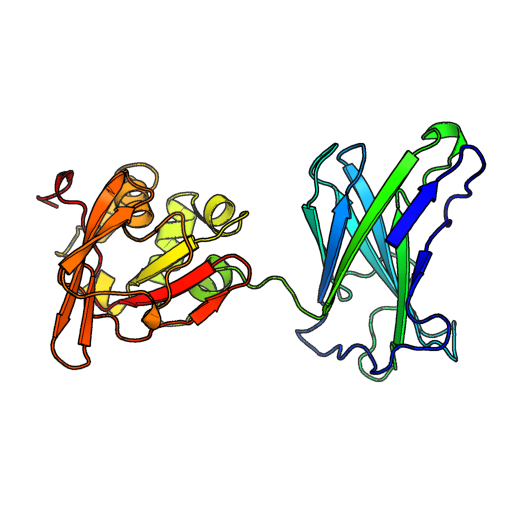 210 ? 2.943 1.348 25.056 1.00 90.56 210 LEU A O 1
ATOM 1556 N N . SER A 1 211 ? 1.426 3.000 25.093 1.00 94.19 211 SER A N 1
ATOM 1557 C CA . SER A 1 211 ? 1.384 3.180 26.545 1.00 94.19 211 SER A CA 1
ATOM 1558 C C . SER A 1 211 ? -0.041 3.029 27.078 1.00 94.19 211 SER A C 1
ATOM 1560 O O . SER A 1 211 ? -1.007 3.386 26.408 1.00 94.19 211 SER A O 1
ATOM 1562 N N . ASP A 1 212 ? -0.178 2.527 28.307 1.00 96.44 212 ASP A N 1
ATOM 1563 C CA . ASP A 1 212 ? -1.485 2.412 28.961 1.00 96.44 212 ASP A CA 1
ATOM 1564 C C . ASP A 1 212 ? -2.142 3.792 29.145 1.00 96.44 212 ASP A C 1
ATOM 1566 O O . ASP A 1 212 ? -1.500 4.741 29.606 1.00 96.44 212 ASP A O 1
ATOM 1570 N N . GLY A 1 213 ? -3.416 3.907 28.762 1.00 95.81 213 GLY A N 1
ATOM 1571 C CA . GLY A 1 213 ? -4.176 5.158 28.761 1.00 95.81 213 GLY A CA 1
ATOM 1572 C C . GLY A 1 213 ? -3.820 6.122 27.625 1.00 95.81 213 GLY A C 1
ATOM 1573 O O . GLY A 1 213 ? -4.256 7.275 27.654 1.00 95.81 213 GLY A O 1
ATOM 1574 N N . GLN A 1 214 ? -3.018 5.696 26.644 1.00 96.19 214 GLN A N 1
ATOM 1575 C CA . GLN A 1 214 ? -2.705 6.511 25.472 1.00 96.19 214 GLN A CA 1
ATOM 1576 C C . GLN A 1 214 ? -3.965 6.782 24.651 1.00 96.19 214 GLN A C 1
ATOM 1578 O O . GLN A 1 214 ? -4.789 5.899 24.440 1.00 96.19 214 GLN A O 1
ATOM 1583 N N . VAL A 1 215 ? -4.083 8.008 24.154 1.00 96.81 215 VAL A N 1
ATOM 1584 C CA . VAL A 1 215 ? -5.165 8.433 23.267 1.00 96.81 215 VAL A CA 1
ATOM 1585 C C . VAL A 1 215 ? -4.564 8.779 21.909 1.00 96.81 215 VAL A C 1
ATOM 1587 O O . VAL A 1 215 ? -3.501 9.405 21.856 1.00 96.81 215 VAL A O 1
ATOM 1590 N N . ALA A 1 216 ? -5.218 8.367 20.826 1.00 96.12 216 ALA A N 1
ATOM 1591 C CA . ALA A 1 216 ? -4.811 8.690 19.463 1.00 96.12 216 ALA A CA 1
ATOM 1592 C C . ALA A 1 216 ? -6.018 9.096 18.615 1.00 96.12 216 ALA A C 1
ATOM 1594 O O . ALA A 1 216 ? -7.074 8.473 18.692 1.00 96.12 216 ALA A O 1
ATOM 1595 N N . THR A 1 217 ? -5.842 10.121 17.787 1.00 97.94 217 THR A N 1
ATOM 1596 C CA . THR A 1 217 ? -6.880 10.594 16.869 1.00 97.94 217 THR A CA 1
ATOM 1597 C C . THR A 1 217 ? -6.853 9.781 15.580 1.00 97.94 217 THR A C 1
ATOM 1599 O O . THR A 1 217 ? -5.799 9.626 14.959 1.00 97.94 217 THR A O 1
ATOM 1602 N N . THR A 1 218 ? -8.012 9.267 15.183 1.00 98.38 218 THR A N 1
ATOM 1603 C CA . THR A 1 218 ? -8.192 8.461 13.966 1.00 98.38 218 THR A CA 1
ATOM 1604 C C . THR A 1 218 ? -8.314 9.335 12.716 1.00 98.38 218 THR A C 1
ATOM 1606 O O . THR A 1 218 ? -8.473 10.554 12.815 1.00 98.38 218 THR A O 1
ATOM 1609 N N . LEU A 1 219 ? -8.288 8.730 11.525 1.00 97.62 219 LEU A N 1
ATOM 1610 C CA . LEU A 1 219 ? -8.577 9.437 10.272 1.00 97.62 219 LEU A CA 1
ATOM 1611 C C . LEU A 1 219 ? -10.031 9.920 10.191 1.00 97.62 219 LEU A C 1
ATOM 1613 O O . LEU A 1 219 ? -10.303 10.899 9.499 1.00 97.62 219 LEU A O 1
ATOM 1617 N N . GLN A 1 220 ? -10.950 9.292 10.931 1.00 97.75 220 GLN A N 1
ATOM 1618 C CA . GLN A 1 220 ? -12.318 9.791 11.085 1.00 97.75 220 GLN A CA 1
ATOM 1619 C C . GLN A 1 220 ? -12.376 11.085 11.924 1.00 97.75 220 GLN A C 1
ATOM 1621 O O . GLN A 1 220 ? -13.261 11.918 11.719 1.00 97.75 220 GLN A O 1
ATOM 1626 N N . GLY A 1 221 ? -11.402 11.298 12.815 1.00 97.56 221 GLY A N 1
ATOM 1627 C CA . GLY A 1 221 ? -11.223 12.526 13.593 1.00 97.56 221 GLY A CA 1
ATOM 1628 C C . GLY A 1 221 ? -11.607 12.423 15.071 1.00 97.56 221 GLY A C 1
ATOM 1629 O O . GLY A 1 221 ? -11.225 13.296 15.850 1.00 97.56 221 GLY A O 1
ATOM 1630 N N . GLU A 1 222 ? -12.321 11.377 15.484 1.00 97.88 222 GLU A N 1
ATOM 1631 C CA . GLU A 1 222 ? -12.519 11.033 16.893 1.00 97.88 222 GLU A CA 1
ATOM 1632 C C . GLU A 1 222 ? -11.363 10.173 17.422 1.00 97.88 222 GLU A C 1
ATOM 1634 O O . GLU A 1 222 ? -10.608 9.550 16.667 1.00 97.88 222 GLU A O 1
ATOM 1639 N N . ASP A 1 223 ? -11.229 10.143 18.746 1.00 97.94 223 ASP A N 1
ATOM 1640 C CA . ASP A 1 223 ? -10.125 9.477 19.426 1.00 97.94 223 ASP A CA 1
ATOM 1641 C C . ASP A 1 223 ? -10.443 8.016 19.775 1.00 97.94 223 ASP A C 1
ATOM 1643 O O . ASP A 1 223 ? -11.568 7.686 20.161 1.00 97.94 223 ASP A O 1
ATOM 1647 N N . ILE A 1 224 ? -9.420 7.163 19.723 1.00 97.88 224 ILE A N 1
ATOM 1648 C CA . ILE A 1 224 ? -9.377 5.837 20.357 1.00 97.88 224 ILE A CA 1
ATOM 1649 C C . ILE A 1 224 ? -8.514 5.892 21.618 1.00 97.88 224 ILE A C 1
ATOM 1651 O O . ILE A 1 224 ? -7.585 6.697 21.720 1.00 97.88 224 ILE A O 1
ATOM 1655 N N . THR A 1 225 ? -8.807 5.026 22.585 1.00 97.62 225 THR A N 1
ATOM 1656 C CA . THR A 1 225 ? -8.028 4.882 23.823 1.00 97.62 225 THR A CA 1
ATOM 1657 C C . THR A 1 225 ? -7.379 3.510 23.885 1.00 97.62 225 THR A C 1
ATOM 1659 O O . THR A 1 225 ? -8.038 2.496 23.694 1.00 97.62 225 THR A O 1
ATOM 1662 N N . VAL A 1 226 ? -6.093 3.468 24.202 1.00 97.75 226 VAL A N 1
ATOM 1663 C CA . VAL A 1 226 ? -5.337 2.236 24.403 1.00 97.75 226 VAL A CA 1
ATOM 1664 C C . VAL A 1 226 ? -5.380 1.855 25.876 1.00 97.75 226 VAL A C 1
ATOM 1666 O O . VAL A 1 226 ? -5.023 2.656 26.740 1.00 97.75 226 VAL A O 1
ATOM 1669 N N . THR A 1 227 ? -5.777 0.619 26.164 1.00 97.69 227 THR A N 1
ATOM 1670 C CA . THR A 1 227 ? -5.741 0.044 27.515 1.00 97.69 227 THR A CA 1
ATOM 1671 C C . THR A 1 227 ? -4.824 -1.171 27.518 1.00 97.69 227 THR A C 1
ATOM 1673 O O . THR A 1 227 ? -5.009 -2.085 26.718 1.00 97.69 227 THR A O 1
ATOM 1676 N N . ILE A 1 228 ? -3.841 -1.211 28.418 1.00 96.25 228 ILE A N 1
ATOM 1677 C CA . ILE A 1 228 ? -2.907 -2.336 28.549 1.00 96.25 228 ILE A CA 1
ATOM 1678 C C . ILE A 1 228 ? -3.161 -3.033 29.882 1.00 96.25 228 ILE A C 1
ATOM 1680 O O . ILE A 1 228 ? -2.867 -2.506 30.954 1.00 96.25 228 ILE A O 1
ATOM 1684 N N . THR A 1 229 ? -3.685 -4.257 29.823 1.00 94.38 229 THR A N 1
ATOM 1685 C CA . THR A 1 229 ? -3.960 -5.072 31.012 1.00 94.38 229 THR A CA 1
ATOM 1686 C C . THR A 1 229 ? -3.092 -6.323 31.001 1.00 94.38 229 THR A C 1
ATOM 1688 O O . THR A 1 229 ? -3.373 -7.303 30.318 1.00 94.38 229 THR A O 1
ATOM 1691 N N . GLY A 1 230 ? -2.021 -6.312 31.796 1.00 91.31 230 GLY A N 1
ATOM 1692 C CA . GLY A 1 230 ? -1.052 -7.407 31.792 1.00 91.31 230 GLY A CA 1
ATOM 1693 C C . GLY A 1 230 ? -0.303 -7.460 30.461 1.00 91.31 230 GLY A C 1
ATOM 1694 O O . GLY A 1 230 ? 0.487 -6.563 30.184 1.00 91.31 230 GLY A O 1
ATOM 1695 N N . ASN A 1 231 ? -0.549 -8.504 29.668 1.00 90.19 231 ASN A N 1
ATOM 1696 C CA . ASN A 1 231 ? 0.025 -8.654 28.326 1.00 90.19 231 ASN A CA 1
ATOM 1697 C C . ASN A 1 231 ? -0.967 -8.297 27.209 1.00 90.19 231 ASN A C 1
ATOM 1699 O O . ASN A 1 231 ? -0.577 -8.297 26.044 1.00 90.19 231 ASN A O 1
ATOM 1703 N N . ASP A 1 232 ? -2.225 -8.027 27.555 1.00 94.81 232 ASP A N 1
ATOM 1704 C CA . ASP A 1 232 ? -3.283 -7.775 26.587 1.00 94.81 232 ASP A CA 1
ATOM 1705 C C . ASP A 1 232 ? -3.359 -6.275 26.285 1.00 94.81 232 ASP A C 1
ATOM 1707 O O . ASP A 1 232 ? -3.345 -5.443 27.200 1.00 94.81 232 ASP A O 1
ATOM 1711 N N . VAL A 1 233 ? -3.443 -5.939 24.998 1.00 96.69 233 VAL A N 1
ATOM 1712 C CA . VAL A 1 233 ? -3.628 -4.572 24.499 1.00 96.69 233 VAL A CA 1
ATOM 1713 C C . VAL A 1 233 ? -5.037 -4.457 23.942 1.00 96.69 233 VAL A C 1
ATOM 1715 O O . VAL A 1 233 ? -5.447 -5.268 23.114 1.00 96.69 233 VAL A O 1
ATOM 1718 N N . PHE A 1 234 ? -5.759 -3.432 24.376 1.00 97.62 234 PHE A N 1
ATOM 1719 C CA . PHE A 1 234 ? -7.098 -3.121 23.906 1.00 97.62 234 PHE A CA 1
ATOM 1720 C C . PHE A 1 234 ? -7.118 -1.754 23.237 1.00 97.62 234 PHE A C 1
ATOM 1722 O O . PHE A 1 234 ? -6.520 -0.803 23.744 1.00 97.62 234 PHE A O 1
ATOM 1729 N N . ILE A 1 235 ? -7.833 -1.665 22.121 1.00 97.75 235 ILE A N 1
ATOM 1730 C CA . ILE A 1 235 ? -8.183 -0.417 21.452 1.00 97.75 235 ILE A CA 1
ATOM 1731 C C . ILE A 1 235 ? -9.657 -0.164 21.730 1.00 97.75 235 ILE A C 1
ATOM 1733 O O . ILE A 1 235 ? -10.523 -0.914 21.282 1.00 97.75 235 ILE A O 1
ATOM 1737 N N . ASN A 1 236 ? -9.937 0.860 22.529 1.00 96.44 236 ASN A N 1
ATOM 1738 C CA . ASN A 1 236 ? -11.183 0.982 23.274 1.00 96.44 236 ASN A CA 1
ATOM 1739 C C . ASN A 1 236 ? -11.433 -0.323 24.059 1.00 96.44 236 ASN A C 1
ATOM 1741 O O . ASN A 1 236 ? -10.650 -0.653 24.948 1.00 96.44 236 ASN A O 1
ATOM 1745 N N . ASP A 1 237 ? -12.465 -1.083 23.691 1.00 95.00 237 ASP A N 1
ATOM 1746 C CA . ASP A 1 237 ? -12.795 -2.382 24.290 1.00 95.00 237 ASP A CA 1
ATOM 1747 C C . ASP A 1 237 ? -12.396 -3.583 23.402 1.00 95.00 237 ASP A C 1
ATOM 1749 O O . ASP A 1 237 ? -12.592 -4.735 23.794 1.00 95.00 237 ASP A O 1
ATOM 1753 N N . ALA A 1 238 ? -11.839 -3.344 22.208 1.00 98.00 238 ALA A N 1
ATOM 1754 C CA . ALA A 1 238 ? -11.447 -4.392 21.267 1.00 98.00 238 ALA A CA 1
ATOM 1755 C C . ALA A 1 238 ? -10.052 -4.934 21.600 1.00 98.00 238 ALA A C 1
ATOM 1757 O O . ALA A 1 238 ? -9.085 -4.176 21.655 1.00 98.00 238 ALA A O 1
ATOM 1758 N N . LEU A 1 239 ? -9.928 -6.246 21.797 1.00 98.06 239 LEU A N 1
ATOM 1759 C CA . LEU A 1 239 ? -8.647 -6.905 22.049 1.00 98.06 239 LEU A CA 1
ATOM 1760 C C . LEU A 1 239 ? -7.839 -6.992 20.753 1.00 98.06 239 LEU A C 1
ATOM 1762 O O . LEU A 1 239 ? -8.334 -7.523 19.758 1.00 98.06 239 LEU A O 1
ATOM 1766 N N . VAL A 1 240 ? -6.577 -6.567 20.799 1.00 98.06 240 VAL A N 1
ATOM 1767 C CA . VAL A 1 240 ? -5.595 -6.833 19.743 1.00 98.06 240 VAL A CA 1
ATOM 1768 C C . VAL A 1 240 ? -5.146 -8.291 19.847 1.00 98.06 240 VAL A C 1
ATOM 1770 O O . VAL A 1 240 ? -4.458 -8.675 20.793 1.00 98.06 240 VAL A O 1
ATOM 1773 N N . THR A 1 241 ? -5.547 -9.120 18.886 1.00 97.31 241 THR A N 1
ATOM 1774 C CA . THR A 1 241 ? -5.258 -10.564 18.869 1.00 97.31 241 THR A CA 1
ATOM 1775 C C . THR A 1 241 ? -3.937 -10.886 18.176 1.00 97.31 241 THR A C 1
ATOM 1777 O O . THR A 1 241 ? -3.246 -11.825 18.573 1.00 97.31 241 THR A O 1
ATOM 1780 N N . VAL A 1 242 ? -3.560 -10.090 17.173 1.00 97.19 242 VAL A N 1
ATOM 1781 C CA . VAL A 1 242 ? -2.265 -10.152 16.486 1.00 97.19 242 VAL A CA 1
ATOM 1782 C C . VAL A 1 242 ? -1.787 -8.726 16.256 1.00 97.19 242 VAL A C 1
ATOM 1784 O O . VAL A 1 242 ? -2.521 -7.909 15.716 1.00 97.19 242 VAL A O 1
ATOM 1787 N N . ALA A 1 243 ? -0.557 -8.424 16.658 1.00 96.12 243 ALA A N 1
ATOM 1788 C CA . ALA A 1 243 ? 0.023 -7.093 16.515 1.00 96.12 243 ALA A CA 1
ATOM 1789 C C . ALA A 1 243 ? 1.218 -7.098 15.556 1.00 96.12 243 ALA A C 1
ATOM 1791 O O . ALA A 1 243 ? 1.902 -8.115 15.422 1.00 96.12 243 ALA A O 1
ATOM 1792 N N . ASN A 1 244 ? 1.530 -5.924 15.003 1.00 96.00 244 ASN A N 1
ATOM 1793 C CA . ASN A 1 244 ? 2.740 -5.638 14.224 1.00 96.00 244 ASN A CA 1
ATOM 1794 C C . ASN A 1 244 ? 2.866 -6.422 12.909 1.00 96.00 244 ASN A C 1
ATOM 1796 O O . ASN A 1 244 ? 3.960 -6.886 12.576 1.00 96.00 244 ASN A O 1
ATOM 1800 N N . ILE A 1 245 ? 1.777 -6.572 12.156 1.00 96.81 245 ILE A N 1
ATOM 1801 C CA . ILE A 1 245 ? 1.871 -7.075 10.784 1.00 96.81 245 ILE A CA 1
ATOM 1802 C C . ILE A 1 245 ? 2.326 -5.899 9.909 1.00 96.81 245 ILE A C 1
ATOM 1804 O O . ILE A 1 245 ? 1.563 -4.960 9.697 1.00 96.81 245 ILE A O 1
ATOM 1808 N N . GLN A 1 246 ? 3.595 -5.900 9.499 1.00 95.00 246 GLN A N 1
ATOM 1809 C CA . GLN A 1 246 ? 4.188 -4.785 8.754 1.00 95.00 246 GLN A CA 1
ATOM 1810 C C . GLN A 1 246 ? 3.772 -4.790 7.285 1.00 95.00 246 GLN A C 1
ATOM 1812 O O . GLN A 1 246 ? 3.751 -5.847 6.663 1.00 95.00 246 GLN A O 1
ATOM 1817 N N . ALA A 1 247 ? 3.516 -3.591 6.768 1.00 93.94 247 ALA A N 1
ATOM 1818 C CA . ALA A 1 247 ? 3.309 -3.260 5.366 1.00 93.94 247 ALA A CA 1
ATOM 1819 C C . ALA A 1 247 ? 4.307 -2.165 4.950 1.00 93.94 247 ALA A C 1
ATOM 1821 O O . ALA A 1 247 ? 4.809 -1.416 5.789 1.00 93.94 247 ALA A O 1
ATOM 1822 N N . ASP A 1 248 ? 4.520 -1.969 3.654 1.00 91.12 248 ASP A N 1
ATOM 1823 C CA . ASP A 1 248 ? 5.387 -0.904 3.134 1.00 91.12 248 ASP A CA 1
ATOM 1824 C C . ASP A 1 248 ? 4.827 0.506 3.360 1.00 91.12 248 ASP A C 1
ATOM 1826 O O . ASP A 1 248 ? 5.564 1.495 3.313 1.00 91.12 248 ASP A O 1
ATOM 1830 N N . ASN A 1 249 ? 3.513 0.624 3.569 1.00 93.88 249 ASN A N 1
ATOM 1831 C CA . ASN A 1 249 ? 2.841 1.891 3.846 1.00 93.88 249 ASN A CA 1
ATOM 1832 C C . ASN A 1 249 ? 2.241 1.968 5.259 1.00 93.88 249 ASN A C 1
ATOM 1834 O O . ASN A 1 249 ? 1.464 2.885 5.533 1.00 93.88 249 ASN A O 1
ATOM 1838 N N . GLY A 1 250 ? 2.600 1.058 6.172 1.00 96.81 250 GLY A N 1
ATOM 1839 C CA . GLY A 1 250 ? 2.105 1.106 7.544 1.00 96.81 250 GLY A CA 1
ATOM 1840 C C . GLY A 1 250 ? 2.160 -0.214 8.306 1.00 96.81 250 GLY A C 1
ATOM 1841 O O . GLY A 1 250 ? 2.999 -1.077 8.073 1.00 96.81 250 GLY A O 1
ATOM 1842 N N . VAL A 1 251 ? 1.235 -0.373 9.248 1.00 98.12 251 VAL A N 1
ATOM 1843 C CA . VAL A 1 251 ? 1.115 -1.572 10.080 1.00 98.12 251 VAL A CA 1
ATOM 1844 C C . VAL A 1 251 ? -0.347 -1.958 10.281 1.00 98.12 251 VAL A C 1
ATOM 1846 O O . VAL A 1 251 ? -1.217 -1.098 10.430 1.00 98.12 251 VAL A O 1
ATOM 1849 N N . VAL A 1 252 ? -0.614 -3.261 10.324 1.00 98.50 252 VAL A N 1
ATOM 1850 C CA . VAL A 1 252 ? -1.919 -3.834 10.656 1.00 98.50 252 VAL A CA 1
ATOM 1851 C C . VAL A 1 252 ? -1.860 -4.507 12.031 1.00 98.50 252 VAL A C 1
ATOM 1853 O O . VAL A 1 252 ? -0.952 -5.288 12.334 1.00 98.50 252 VAL A O 1
ATOM 1856 N N . HIS A 1 253 ? -2.858 -4.220 12.865 1.00 98.25 253 HIS A N 1
ATOM 1857 C CA . HIS A 1 253 ? -3.135 -4.924 14.119 1.00 98.25 253 HIS A CA 1
ATOM 1858 C C . HIS A 1 253 ? -4.513 -5.569 14.019 1.00 98.25 253 HIS A C 1
ATOM 1860 O O . HIS A 1 253 ? -5.504 -4.875 13.817 1.00 98.25 253 HIS A O 1
ATOM 1866 N N . ILE A 1 254 ? -4.599 -6.884 14.178 1.00 98.50 254 ILE A N 1
ATOM 1867 C CA . ILE A 1 254 ? -5.868 -7.611 14.119 1.00 98.50 254 ILE A CA 1
ATOM 1868 C C . ILE A 1 254 ? -6.600 -7.440 15.449 1.00 98.50 254 ILE A C 1
ATOM 1870 O O . ILE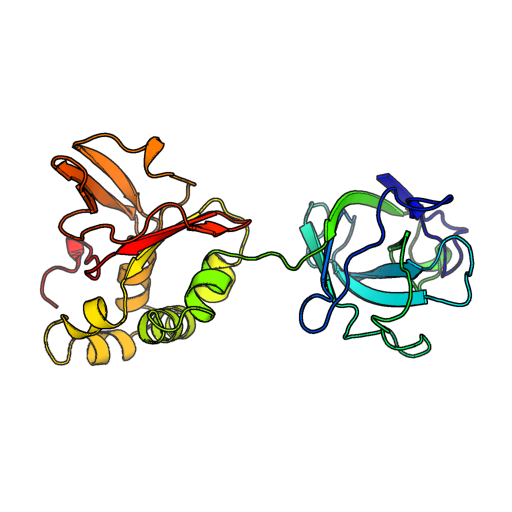 A 1 254 ? -6.012 -7.660 16.512 1.00 98.50 254 ILE A O 1
ATOM 1874 N N . ILE A 1 255 ? -7.883 -7.084 15.393 1.00 98.56 255 ILE A N 1
ATOM 1875 C CA . ILE A 1 255 ? -8.746 -6.901 16.564 1.00 98.56 255 ILE A CA 1
ATOM 1876 C C . ILE A 1 255 ? -9.982 -7.805 16.508 1.00 98.56 255 ILE A C 1
ATOM 1878 O O . ILE A 1 255 ? -10.424 -8.225 15.442 1.00 98.56 255 ILE A O 1
ATOM 1882 N N . ASN A 1 256 ? -10.557 -8.114 17.670 1.00 98.12 256 ASN A N 1
ATOM 1883 C CA . ASN A 1 256 ? -11.704 -9.025 17.788 1.00 98.12 256 ASN A CA 1
ATOM 1884 C C . ASN A 1 256 ? -13.082 -8.338 17.867 1.00 98.12 256 ASN A C 1
ATOM 1886 O O . ASN A 1 256 ? -14.072 -9.005 18.166 1.00 98.12 256 ASN A O 1
ATOM 1890 N N . ALA A 1 257 ? -13.153 -7.024 17.664 1.00 98.06 257 ALA A N 1
ATOM 1891 C CA . ALA A 1 257 ? -14.402 -6.268 17.674 1.00 98.06 257 ALA A CA 1
ATOM 1892 C C . ALA A 1 257 ? -14.314 -5.094 16.695 1.00 98.06 257 ALA A C 1
ATOM 1894 O O . ALA A 1 257 ? -13.249 -4.504 16.543 1.00 98.06 257 ALA A O 1
ATOM 1895 N N . VAL A 1 258 ? -15.432 -4.735 16.065 1.00 97.56 258 VAL A N 1
ATOM 1896 C CA . VAL A 1 258 ? -15.527 -3.518 15.247 1.00 97.56 258 VAL A CA 1
ATOM 1897 C C . VAL A 1 258 ? -15.580 -2.297 16.170 1.00 97.56 258 VAL A C 1
ATOM 1899 O O . VAL A 1 258 ? -16.410 -2.220 17.078 1.00 97.56 258 VAL A O 1
ATOM 1902 N N . LEU A 1 259 ? -14.704 -1.325 15.933 1.00 97.31 259 LEU A N 1
ATOM 1903 C CA . LEU A 1 259 ? -14.689 -0.034 16.608 1.00 97.31 259 LEU A CA 1
ATOM 1904 C C . LEU A 1 259 ? -15.809 0.855 16.060 1.00 97.31 259 LEU A C 1
ATOM 1906 O O . LEU A 1 259 ? -15.862 1.145 14.867 1.00 97.31 259 LEU A O 1
ATOM 1910 N N . ILE A 1 260 ? -16.684 1.333 16.942 1.00 94.75 260 ILE A N 1
ATOM 1911 C CA . ILE A 1 260 ? -17.763 2.259 16.584 1.00 94.75 260 ILE A CA 1
ATOM 1912 C C . ILE A 1 260 ? -17.424 3.652 17.129 1.00 94.75 260 ILE A C 1
ATOM 1914 O O . ILE A 1 260 ? -17.205 3.777 18.340 1.00 94.75 260 ILE A O 1
ATOM 1918 N N . PRO A 1 261 ? -17.394 4.702 16.283 1.00 94.19 261 PRO A N 1
ATOM 1919 C CA . PRO A 1 261 ? -17.172 6.066 16.746 1.00 94.19 261 PRO A CA 1
ATOM 1920 C C . PRO A 1 261 ? -18.203 6.482 17.803 1.00 94.19 261 PRO A C 1
ATOM 1922 O O . PRO A 1 261 ? -19.397 6.206 17.632 1.00 94.19 261 PRO A O 1
ATOM 1925 N N . PRO A 1 262 ? -17.804 7.199 18.869 1.00 91.69 262 PRO A N 1
ATOM 1926 C CA . PRO A 1 262 ? -18.731 7.661 19.899 1.00 91.69 262 PRO A CA 1
ATOM 1927 C C . PRO A 1 262 ? -19.920 8.468 19.359 1.00 91.69 262 PRO A C 1
ATOM 1929 O O . PRO A 1 262 ? -21.021 8.367 19.911 1.00 91.69 262 PRO A O 1
ATOM 1932 N N . SER A 1 263 ? -19.724 9.240 18.283 1.00 88.69 263 SER A N 1
ATOM 1933 C CA . SER A 1 263 ? -20.781 10.007 17.606 1.00 88.69 263 SER A CA 1
ATOM 1934 C C . SER A 1 263 ? -21.824 9.155 16.868 1.00 88.69 263 SER A C 1
ATOM 1936 O O . SER A 1 263 ? -22.926 9.639 16.604 1.00 88.69 263 SER A O 1
ATOM 1938 N N . ILE A 1 264 ? -21.505 7.890 16.581 1.00 84.31 264 ILE A N 1
ATOM 1939 C CA . ILE A 1 264 ? -22.345 6.928 15.852 1.00 84.31 264 ILE A CA 1
ATOM 1940 C C . ILE A 1 264 ? -23.069 5.969 16.825 1.00 84.31 264 ILE A C 1
ATOM 1942 O O . ILE A 1 264 ? -23.852 5.122 16.406 1.00 84.31 264 ILE A O 1
ATOM 1946 N N . ASN A 1 265 ? -22.900 6.136 18.147 1.00 63.41 265 ASN A N 1
ATOM 1947 C CA . ASN A 1 265 ? -23.588 5.325 19.160 1.00 63.41 265 ASN A CA 1
ATOM 1948 C C . ASN A 1 265 ? -25.114 5.260 18.937 1.00 63.41 265 ASN A C 1
ATOM 1950 O O . ASN A 1 265 ? -25.814 6.269 19.055 1.00 63.41 265 ASN A O 1
ATOM 1954 N N . GLY A 1 266 ? -25.635 4.051 18.693 1.00 55.88 266 GLY A N 1
ATOM 1955 C CA . GLY A 1 266 ? -27.068 3.790 18.496 1.00 55.88 266 GLY A CA 1
ATOM 1956 C C . GLY A 1 266 ? -27.430 2.944 17.273 1.00 55.88 266 GLY A C 1
ATOM 1957 O O . GLY A 1 266 ? -28.624 2.773 17.018 1.00 55.88 266 GLY A O 1
ATOM 1958 N N . VAL A 1 267 ? -26.435 2.443 16.538 1.00 50.34 267 VAL A N 1
ATOM 1959 C CA . VAL A 1 267 ? -26.599 1.425 15.489 1.00 50.3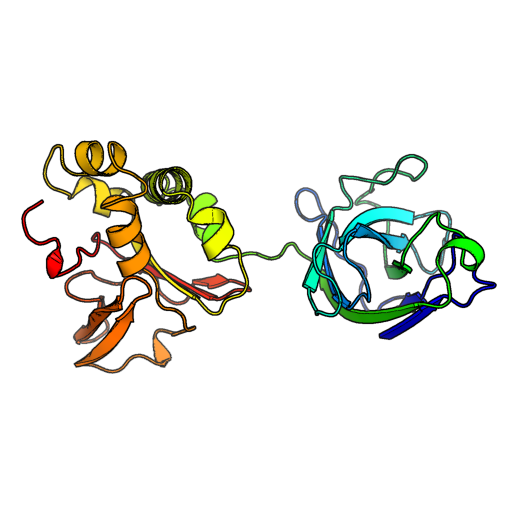4 267 VAL A CA 1
ATOM 1960 C C . VAL A 1 267 ? -26.535 0.008 16.054 1.00 50.34 267 VAL A C 1
ATOM 1962 O O . VAL A 1 267 ? -25.759 -0.212 17.011 1.00 50.34 267 VAL A O 1
#

Foldseek 3Di:
DKDKQALQRDLPDWDKDQLVFAPDFQQDDVVFQKKKKKKAWQDWFKKKKKKWADSVDRLGIFIFIDTGHDHRDIDMTMTGQCHTDPPHDRDDSVDTTTMMIMDINHPDRCNVVHIIMMDIDDIGGGDFFFPLNVQVPDPFNVLVNVLCVLLVNSVVRRDAAQKEAAGEGPLQVVPDPPCPSVVCSVVSVPQSNLLRQQRMARHADFPVNDDAQDWGATSSGAIWGWHCDPPWIDTNNWTQPATFPDGPNHGYTYTHHRDHGPVRPPD

Radius of gyration: 22.89 Å; chains: 1; bounding box: 58×39×62 Å

pLDDT: mean 91.32, std 9.32, range [50.34, 98.56]

Secondary structure (DSSP, 8-state):
-EEEE-TT--TT--EEE-TT--SS-----SS--EEEEEEE-SSSS-EEEEEEE-SS-TTSEEEEEEE---SSSEEEEEEETTSPPBTBPPP-TTS---EEEEEETTTS-HHHH-SEEEEEEEEEES----HHHHHHT-TT-HHHHHHHHHTT-HHHHHSS--EEEEEE-HHHHHTSPTTHHHHHHTSIIIIIHHHHHHTEESS---GGG--TT-EEE-TTSSEEEEEEETTEEEETTEEEEEEEEEETTEEEEEESS----GGGTT-

Sequence (267 aa):
GQAIRTTGAVIFAGTTMGADGLANPIPFADGDTKMTVRVWAPDAGIPVRLKVEDATNPGISVETEATTTVAMAWETLEFDFSNEVMGTAAINFANTYDKISIFFNFGAEGAAAGEQTYYWDDVEFGAKETVVDIIVNSPIHETLETAVIAAELDDDLSGAGPFTVFAPTDDAFDALPAGLLDALLADPTGTLAQILLYHVLGAEVLSTDLSDGQVATTLQGEDITVTITGNDVFINDALVTVANIQADNGVVHIINAVLIPPSINGV